Protein AF-0000000087553210 (afdb_homodimer)

Structure (mmCIF, N/CA/C/O backbone):
data_AF-0000000087553210-model_v1
#
loop_
_entity.id
_entity.type
_entity.pdbx_description
1 polymer 'Nuclear transport factor 2 family protein'
#
loop_
_atom_site.group_PDB
_atom_site.id
_atom_site.type_symbol
_atom_site.label_atom_id
_atom_site.label_alt_id
_atom_site.label_comp_id
_atom_site.label_asym_id
_atom_site.label_entity_id
_atom_site.label_seq_id
_atom_site.pdbx_PDB_ins_code
_atom_site.Cartn_x
_atom_site.Cartn_y
_atom_site.Cartn_z
_atom_site.occupancy
_atom_site.B_iso_or_equiv
_atom_site.auth_seq_id
_atom_site.auth_comp_id
_atom_site.auth_asym_id
_atom_site.auth_atom_id
_atom_site.pdbx_PDB_model_num
ATOM 1 N N . MET A 1 1 ? 17.438 -6.301 -6.531 1 91.5 1 MET A N 1
ATOM 2 C CA . MET A 1 1 ? 16.203 -6.754 -5.898 1 91.5 1 MET A CA 1
ATOM 3 C C . MET A 1 1 ? 14.977 -6.289 -6.688 1 91.5 1 MET A C 1
ATOM 5 O O . MET A 1 1 ? 14.047 -7.066 -6.918 1 91.5 1 MET A O 1
ATOM 9 N N . GLU A 1 2 ? 15.102 -5.125 -7.344 1 94.69 2 GLU A N 1
ATOM 10 C CA . GLU A 1 2 ? 13.992 -4.617 -8.148 1 94.69 2 GLU A CA 1
ATOM 11 C C . GLU A 1 2 ? 13.742 -5.496 -9.367 1 94.69 2 GLU A C 1
ATOM 13 O O . GLU A 1 2 ? 12.594 -5.711 -9.758 1 94.69 2 GLU A O 1
ATOM 18 N N . LYS A 1 3 ? 14.773 -6.012 -9.953 1 95.12 3 LYS A N 1
ATOM 19 C CA . LYS A 1 3 ? 14.68 -6.836 -11.156 1 95.12 3 LYS A CA 1
ATOM 20 C C . LYS A 1 3 ? 13.852 -8.094 -10.891 1 95.12 3 LYS A C 1
ATOM 22 O O . LYS A 1 3 ? 13.109 -8.547 -11.766 1 95.12 3 LYS A O 1
ATOM 27 N N . ILE A 1 4 ? 13.984 -8.648 -9.711 1 96.12 4 ILE A N 1
ATOM 28 C CA . ILE A 1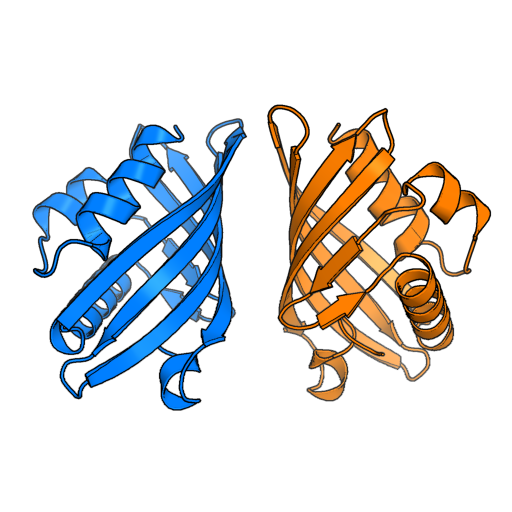 4 ? 13.234 -9.852 -9.352 1 96.12 4 ILE A CA 1
ATOM 29 C C . ILE A 1 4 ? 11.742 -9.539 -9.336 1 96.12 4 ILE A C 1
ATOM 31 O O . ILE A 1 4 ? 10.945 -10.266 -9.93 1 96.12 4 ILE A O 1
ATOM 35 N N . VAL A 1 5 ? 11.367 -8.445 -8.727 1 97.75 5 VAL A N 1
ATOM 36 C CA . VAL A 1 5 ? 9.969 -8.078 -8.57 1 97.75 5 VAL A CA 1
ATOM 37 C C . VAL A 1 5 ? 9.383 -7.684 -9.922 1 97.75 5 VAL A C 1
ATOM 39 O O . VAL A 1 5 ? 8.281 -8.117 -10.281 1 97.75 5 VAL A O 1
ATOM 42 N N . ILE A 1 6 ? 10.141 -6.891 -10.648 1 97.56 6 ILE A N 1
ATOM 43 C CA . ILE A 1 6 ? 9.68 -6.445 -11.961 1 97.56 6 ILE A CA 1
ATOM 44 C C . ILE A 1 6 ? 9.539 -7.645 -12.898 1 97.56 6 ILE A C 1
ATOM 46 O O . ILE A 1 6 ? 8.539 -7.77 -13.617 1 97.56 6 ILE A O 1
ATOM 50 N N . GLY A 1 7 ? 10.531 -8.492 -12.906 1 97.19 7 GLY A N 1
ATOM 51 C CA . GLY A 1 7 ? 10.453 -9.719 -13.688 1 97.19 7 GLY A CA 1
ATOM 52 C C . GLY A 1 7 ? 9.273 -10.594 -13.312 1 97.19 7 GLY A C 1
ATOM 53 O O . GLY A 1 7 ? 8.578 -11.109 -14.188 1 97.19 7 GLY A O 1
ATOM 54 N N . MET A 1 8 ? 9.055 -10.758 -12.023 1 97.56 8 MET A N 1
ATOM 55 C CA . MET A 1 8 ? 7.934 -11.547 -11.523 1 97.56 8 MET A CA 1
ATOM 56 C C . MET A 1 8 ? 6.609 -10.984 -12.023 1 97.56 8 MET A C 1
ATOM 58 O O . MET A 1 8 ? 5.777 -11.727 -12.555 1 97.56 8 MET A O 1
ATOM 62 N N . LEU A 1 9 ? 6.395 -9.703 -11.914 1 96.88 9 LEU A N 1
ATOM 63 C CA . LEU A 1 9 ? 5.152 -9.07 -12.336 1 96.88 9 LEU A CA 1
ATOM 64 C C . LEU A 1 9 ? 4.918 -9.266 -13.828 1 96.88 9 LEU A C 1
ATOM 66 O O . LEU A 1 9 ? 3.807 -9.602 -14.242 1 96.88 9 LEU A O 1
ATOM 70 N N . LYS A 1 10 ? 5.945 -9.102 -14.555 1 96.19 10 LYS A N 1
ATOM 71 C CA . LYS A 1 10 ? 5.816 -9.242 -16 1 96.19 10 LYS A CA 1
ATOM 72 C C . LYS A 1 10 ? 5.641 -10.703 -16.406 1 96.19 10 LYS A C 1
ATOM 74 O O . LYS A 1 10 ? 4.727 -11.039 -17.156 1 96.19 10 LYS A O 1
ATOM 79 N N . ASP A 1 11 ? 6.445 -11.57 -15.836 1 96.12 11 ASP A N 1
ATOM 80 C CA . ASP A 1 11 ? 6.457 -12.977 -16.234 1 96.12 11 ASP A CA 1
ATOM 81 C C . ASP A 1 11 ? 5.18 -13.688 -15.781 1 96.12 11 ASP A C 1
ATOM 83 O O . ASP A 1 11 ? 4.676 -14.57 -16.484 1 96.12 11 ASP A O 1
ATOM 87 N N . ILE A 1 12 ? 4.66 -13.32 -14.688 1 95.12 12 ILE A N 1
ATOM 88 C CA . ILE A 1 12 ? 3.535 -14.07 -14.133 1 95.12 12 ILE A CA 1
ATOM 89 C C . ILE A 1 12 ? 2.225 -13.391 -14.523 1 95.12 12 ILE A C 1
ATOM 91 O O . ILE A 1 12 ? 1.314 -14.031 -15.047 1 95.12 12 ILE A O 1
ATOM 95 N N . ILE A 1 13 ? 2.135 -12.07 -14.336 1 93.25 13 ILE A N 1
ATOM 96 C CA . ILE A 1 13 ? 0.854 -11.391 -14.508 1 93.25 13 ILE A CA 1
ATOM 97 C C . ILE A 1 13 ? 0.565 -11.195 -15.992 1 93.25 13 ILE A C 1
ATOM 99 O O . ILE A 1 13 ? -0.57 -11.375 -16.438 1 93.25 13 ILE A O 1
ATOM 103 N N . GLU A 1 14 ? 1.561 -10.875 -16.75 1 94.19 14 GLU A N 1
ATOM 104 C CA . GLU A 1 14 ? 1.323 -10.602 -18.156 1 94.19 14 GLU A CA 1
ATOM 105 C C . GLU A 1 14 ? 1.223 -11.898 -18.969 1 94.19 14 GLU A C 1
ATOM 107 O O . GLU A 1 14 ? 0.695 -11.898 -20.078 1 94.19 14 GLU A O 1
ATOM 112 N N . ASN A 1 15 ? 1.742 -12.93 -18.422 1 91.5 15 ASN A N 1
ATOM 113 C CA . ASN A 1 15 ? 1.6 -14.234 -19.047 1 91.5 15 ASN A CA 1
ATOM 114 C C . ASN A 1 15 ? 0.143 -14.688 -19.078 1 91.5 15 ASN A C 1
ATOM 116 O O . ASN A 1 15 ? -0.494 -14.82 -18.031 1 91.5 15 ASN A O 1
ATOM 120 N N . PRO A 1 16 ? -0.326 -15.016 -20.266 1 89.62 16 PRO A N 1
ATOM 121 C CA . PRO A 1 16 ? -1.732 -15.414 -20.344 1 89.62 16 PRO A CA 1
ATOM 122 C C . PRO A 1 16 ? -1.986 -16.812 -19.781 1 89.62 16 PRO A C 1
ATOM 124 O O . PRO A 1 16 ? -3.133 -17.156 -19.484 1 89.62 16 PRO A O 1
ATOM 127 N N . HIS A 1 17 ? -0.958 -17.547 -19.594 1 91.75 17 HIS A N 1
ATOM 128 C CA . HIS A 1 17 ? -1.109 -18.906 -19.109 1 91.75 17 HIS A CA 1
ATOM 129 C C . HIS A 1 17 ? -0.498 -19.062 -17.719 1 91.75 17 HIS A C 1
ATOM 131 O O . HIS A 1 17 ? 0.542 -18.469 -17.422 1 91.75 17 HIS A O 1
ATOM 137 N N . TYR A 1 18 ? -1.246 -19.891 -16.969 1 93.81 18 TYR A N 1
ATOM 138 C CA . TYR A 1 18 ? -0.688 -20.266 -15.68 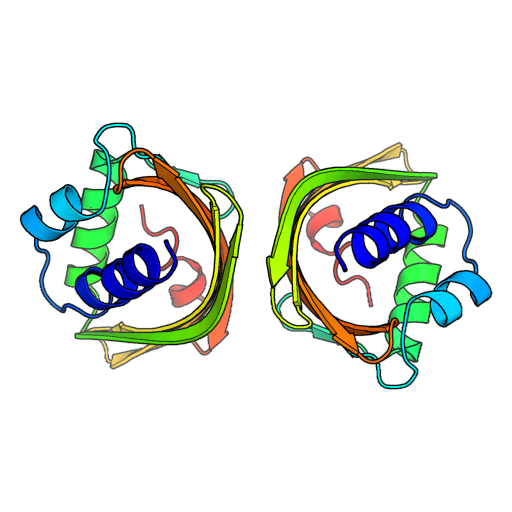1 93.81 18 TYR A CA 1
ATOM 139 C C . TYR A 1 18 ? 0.554 -21.125 -15.852 1 93.81 18 TYR A C 1
ATOM 141 O O . TYR A 1 18 ? 0.55 -22.094 -16.625 1 93.81 18 TYR A O 1
ATOM 149 N N . ASP A 1 19 ? 1.673 -20.719 -15.172 1 94.94 19 ASP A N 1
ATOM 150 C CA . ASP A 1 19 ? 2.928 -21.469 -15.172 1 94.94 19 ASP A CA 1
ATOM 151 C C . ASP A 1 19 ? 3.447 -21.672 -13.758 1 94.94 19 ASP A C 1
ATOM 153 O O . ASP A 1 19 ? 4.109 -20.797 -13.195 1 94.94 19 ASP A O 1
ATOM 157 N N . GLU A 1 20 ? 3.262 -22.812 -13.25 1 95 20 GLU A N 1
ATOM 158 C CA . GLU A 1 20 ? 3.621 -23.125 -11.867 1 95 20 GLU A CA 1
ATOM 159 C C . GLU A 1 20 ? 5.133 -23.062 -11.664 1 95 20 GLU A C 1
ATOM 161 O O . GLU A 1 20 ? 5.602 -22.688 -10.586 1 95 20 GLU A O 1
ATOM 166 N N . LYS A 1 21 ? 5.824 -23.422 -12.648 1 95.5 21 LYS A N 1
ATOM 167 C CA . LYS A 1 21 ? 7.281 -23.359 -12.562 1 95.5 21 LYS A CA 1
ATOM 168 C C . LYS A 1 21 ? 7.746 -21.922 -12.312 1 95.5 21 LYS A C 1
ATOM 170 O O . LYS A 1 21 ? 8.664 -21.688 -11.523 1 95.5 21 LYS A O 1
ATOM 175 N N . LEU A 1 22 ? 7.16 -20.984 -13.047 1 95.31 22 LEU A N 1
ATOM 176 C CA . LEU A 1 22 ? 7.496 -19.594 -12.844 1 95.31 22 LEU A CA 1
ATOM 177 C C . LEU A 1 22 ? 7.191 -19.156 -11.414 1 95.31 22 LEU A C 1
ATOM 179 O O . LEU A 1 22 ? 7.934 -18.375 -10.82 1 95.31 22 LEU A O 1
ATOM 183 N N . ILE A 1 23 ? 6.082 -19.672 -10.867 1 96.75 23 ILE A N 1
ATOM 184 C CA . ILE A 1 23 ? 5.711 -19.328 -9.5 1 96.75 23 ILE A CA 1
ATOM 185 C C . ILE A 1 23 ? 6.832 -19.75 -8.547 1 96.75 23 ILE A C 1
ATOM 187 O O . ILE A 1 23 ? 7.281 -18.969 -7.719 1 96.75 23 ILE A O 1
ATOM 191 N N . HIS A 1 24 ? 7.312 -20.938 -8.711 1 96.56 24 HIS A N 1
ATOM 192 C CA . HIS A 1 24 ? 8.312 -21.469 -7.789 1 96.56 24 HIS A CA 1
ATOM 193 C C . HIS A 1 24 ? 9.68 -20.844 -8.039 1 96.56 24 HIS A C 1
ATOM 195 O O . HIS A 1 24 ? 10.562 -20.891 -7.172 1 96.56 24 HIS A O 1
ATOM 201 N N . GLN A 1 25 ? 9.891 -20.297 -9.18 1 97.19 25 GLN A N 1
ATOM 202 C CA . GLN A 1 25 ? 11.125 -19.562 -9.469 1 97.19 25 GLN A CA 1
ATOM 203 C C . GLN A 1 25 ? 11.18 -18.25 -8.703 1 97.19 25 GLN A C 1
ATOM 205 O O . GLN A 1 25 ? 12.25 -17.828 -8.258 1 97.19 25 GLN A O 1
ATOM 210 N N . TYR A 1 26 ? 10 -17.609 -8.484 1 98.06 26 TYR A N 1
ATOM 211 C CA . TYR A 1 26 ? 9.984 -16.25 -7.934 1 98.06 26 TYR A CA 1
ATOM 212 C C . TYR A 1 26 ? 9.633 -16.266 -6.453 1 98.06 26 TYR A C 1
ATOM 214 O O . TYR A 1 26 ? 10.078 -15.414 -5.691 1 98.06 26 TYR A O 1
ATOM 222 N N . PHE A 1 27 ? 8.828 -17.281 -6.004 1 98.44 27 PHE A N 1
ATOM 223 C CA . PHE A 1 27 ? 8.25 -17.219 -4.664 1 98.44 27 PHE A CA 1
ATOM 224 C C . PHE A 1 27 ? 8.805 -18.328 -3.783 1 98.44 27 PHE A C 1
ATOM 226 O O . PHE A 1 27 ? 8.992 -19.453 -4.246 1 98.44 27 PHE A O 1
ATOM 233 N N . ALA A 1 28 ? 9.016 -18 -2.529 1 98.19 28 ALA A N 1
ATOM 234 C CA . ALA A 1 28 ? 9.383 -19 -1.531 1 98.19 28 ALA A CA 1
ATOM 235 C C . ALA A 1 28 ? 8.18 -19.859 -1.143 1 98.19 28 ALA A C 1
ATOM 237 O O . ALA A 1 28 ? 7.031 -19.438 -1.337 1 98.19 28 ALA A O 1
ATOM 238 N N . ASN A 1 29 ? 8.383 -20.953 -0.525 1 97.25 29 ASN A N 1
ATOM 239 C CA . ASN A 1 29 ? 7.309 -21.859 -0.122 1 97.25 29 ASN A CA 1
ATOM 240 C C . ASN A 1 29 ? 6.469 -21.266 1.006 1 97.25 29 ASN A C 1
ATOM 242 O O . ASN A 1 29 ? 5.277 -21.562 1.116 1 97.25 29 ASN A O 1
ATOM 246 N N . GLU A 1 30 ? 7.094 -20.453 1.788 1 97.38 30 GLU A N 1
ATOM 247 C CA . GLU A 1 30 ? 6.395 -19.859 2.926 1 97.38 30 GLU A CA 1
ATOM 248 C C . GLU A 1 30 ? 5.781 -18.516 2.559 1 97.38 30 GLU A C 1
ATOM 250 O O . GLU A 1 30 ? 5.383 -17.75 3.438 1 97.38 30 GLU A O 1
ATOM 255 N N . TYR A 1 31 ? 5.77 -18.25 1.312 1 98.12 31 TYR A N 1
ATOM 256 C CA . TYR A 1 31 ? 5.254 -16.984 0.798 1 98.12 31 TYR A CA 1
ATOM 257 C C . TYR A 1 31 ? 3.863 -16.703 1.351 1 98.12 31 TYR A C 1
ATOM 259 O O . TYR A 1 31 ? 3.031 -17.609 1.46 1 98.12 31 TYR A O 1
ATOM 267 N N . LYS A 1 32 ? 3.645 -15.453 1.667 1 98 32 LYS A N 1
ATOM 268 C CA . LYS A 1 32 ? 2.334 -14.922 2.033 1 98 32 LYS A CA 1
ATOM 269 C C . LYS A 1 32 ? 2.055 -13.602 1.315 1 98 32 LYS A C 1
ATOM 271 O O . LYS A 1 32 ? 2.963 -12.789 1.122 1 98 32 LYS A O 1
ATOM 276 N N . GLN A 1 33 ? 0.824 -13.43 0.946 1 97 33 GLN A N 1
ATOM 277 C CA . GLN A 1 33 ? 0.378 -12.18 0.333 1 97 33 GLN A CA 1
ATOM 278 C C . GLN A 1 33 ? -0.822 -11.602 1.075 1 97 33 GLN A C 1
ATOM 280 O O . GLN A 1 33 ? -1.777 -12.32 1.379 1 97 33 GLN A O 1
ATOM 285 N N . THR A 1 34 ? -0.682 -10.344 1.363 1 94.62 34 THR A N 1
ATOM 286 C CA . THR A 1 34 ? -1.825 -9.641 1.937 1 94.62 34 THR A CA 1
ATOM 287 C C . THR A 1 34 ? -2.297 -8.523 1.007 1 94.62 34 THR A C 1
ATOM 289 O O . THR A 1 34 ? -1.528 -7.621 0.673 1 94.62 34 THR A O 1
ATOM 292 N N . VAL A 1 35 ? -3.547 -8.625 0.534 1 89.88 35 VAL A N 1
ATOM 293 C CA . VAL A 1 35 ? -4.188 -7.594 -0.271 1 89.88 35 VAL A CA 1
ATOM 294 C C . VAL A 1 35 ? -5.363 -6.992 0.497 1 89.88 35 VAL A C 1
ATOM 296 O O . VAL A 1 35 ? -6.359 -7.676 0.755 1 89.88 35 VAL A O 1
ATOM 299 N N . ASP A 1 36 ? -5.23 -5.789 0.812 1 81.94 36 ASP A N 1
ATOM 300 C CA . ASP A 1 36 ? -6.207 -5.148 1.688 1 81.94 36 ASP A CA 1
ATOM 301 C C . ASP A 1 36 ? -6.383 -5.934 2.984 1 81.94 36 ASP A C 1
ATOM 303 O O . ASP A 1 36 ? -5.477 -5.98 3.816 1 81.94 36 ASP A O 1
ATOM 307 N N . HIS A 1 37 ? -7.5 -6.746 3.111 1 80.81 37 HIS A N 1
ATOM 308 C CA . HIS A 1 37 ? -7.797 -7.457 4.352 1 80.81 37 HIS A CA 1
ATOM 309 C C . HIS A 1 37 ? -7.633 -8.961 4.176 1 80.81 37 HIS A C 1
ATOM 311 O O . HIS A 1 37 ? -7.91 -9.734 5.098 1 80.81 37 HIS A O 1
ATOM 317 N N . ILE A 1 38 ? -7.195 -9.344 3.074 1 87.88 38 ILE A N 1
ATOM 318 C CA . ILE A 1 38 ? -7.188 -10.773 2.777 1 87.88 38 ILE A CA 1
ATOM 319 C C . ILE A 1 38 ? -5.746 -11.273 2.693 1 87.88 38 ILE A C 1
ATOM 321 O O . ILE A 1 38 ? -4.914 -10.672 2.012 1 87.88 38 ILE A O 1
ATOM 325 N N . THR A 1 39 ? -5.516 -12.312 3.402 1 94.12 39 THR A N 1
ATOM 326 C CA . THR A 1 39 ? -4.195 -12.938 3.354 1 94.12 39 THR A CA 1
ATOM 327 C C . THR A 1 39 ? -4.27 -14.305 2.678 1 94.12 39 THR A C 1
ATOM 329 O O . THR A 1 39 ? -5.137 -15.117 3.004 1 94.12 39 THR A O 1
ATOM 332 N N . LEU A 1 40 ? -3.373 -14.523 1.707 1 96.12 40 LEU A N 1
ATOM 333 C CA . LEU A 1 40 ? -3.266 -15.781 0.971 1 96.12 40 LEU A CA 1
ATOM 334 C C . LEU A 1 40 ? -1.909 -16.438 1.207 1 96.12 40 LEU A C 1
ATOM 336 O O . LEU A 1 40 ? -0.877 -15.758 1.177 1 96.12 40 LEU A O 1
ATOM 340 N N . ASP A 1 41 ? -1.899 -17.703 1.461 1 97.12 41 ASP A N 1
ATOM 341 C CA . ASP A 1 41 ? -0.637 -18.438 1.391 1 97.12 41 ASP A CA 1
ATOM 342 C C . ASP A 1 41 ? -0.298 -18.812 -0.051 1 97.12 41 ASP A C 1
ATOM 344 O O . ASP A 1 41 ? -0.99 -18.391 -0.984 1 97.12 41 ASP A O 1
ATOM 348 N N . LEU A 1 42 ? 0.755 -19.531 -0.186 1 97.75 42 LEU A N 1
ATOM 349 C CA . LEU A 1 42 ? 1.237 -19.797 -1.534 1 97.75 42 LEU A CA 1
ATOM 350 C C . LEU A 1 42 ? 0.206 -20.609 -2.326 1 97.75 42 LEU A C 1
ATOM 352 O O . LEU A 1 42 ? -0.013 -20.344 -3.51 1 97.75 42 LEU A O 1
ATOM 356 N N . ASP A 1 43 ? -0.4 -21.562 -1.782 1 97.06 43 ASP A N 1
ATOM 357 C CA . ASP A 1 43 ? -1.388 -22.391 -2.469 1 97.06 43 ASP A CA 1
ATOM 358 C C . ASP A 1 43 ? -2.617 -21.562 -2.854 1 97.06 43 ASP A C 1
ATOM 360 O O . ASP A 1 43 ? -3.141 -21.703 -3.961 1 97.06 43 ASP A O 1
ATOM 364 N N . GLN A 1 44 ? -3.018 -20.828 -1.952 1 96.19 44 GLN A N 1
ATOM 365 C CA . GLN A 1 44 ? -4.16 -19.953 -2.223 1 96.19 44 GLN A CA 1
ATOM 366 C C . GLN A 1 44 ? -3.826 -18.938 -3.301 1 96.19 44 GLN A C 1
ATOM 368 O O . GLN A 1 44 ? -4.676 -18.594 -4.129 1 96.19 44 GLN A O 1
ATOM 373 N N . PHE A 1 45 ? -2.686 -18.422 -3.225 1 96.19 45 PHE A N 1
ATOM 374 C CA . PHE A 1 45 ? -2.205 -17.5 -4.246 1 96.19 45 PHE A CA 1
ATOM 375 C C . PHE A 1 45 ? -2.217 -18.156 -5.621 1 96.19 45 PHE A C 1
ATOM 377 O O . PHE A 1 45 ? -2.67 -17.562 -6.598 1 96.19 45 PHE A O 1
ATOM 384 N N . LYS A 1 46 ? -1.701 -19.375 -5.68 1 96.62 46 LYS A N 1
ATOM 385 C CA . LYS A 1 46 ? -1.694 -20.109 -6.938 1 96.62 46 LYS A CA 1
ATOM 386 C C . LYS A 1 46 ? -3.107 -20.25 -7.5 1 96.62 46 LYS A C 1
ATOM 388 O O . LYS A 1 46 ? -3.332 -20.031 -8.695 1 96.62 46 LYS A O 1
ATOM 393 N N . LYS A 1 47 ? -4 -20.609 -6.676 1 95.19 47 LYS A N 1
ATOM 394 C CA . LYS A 1 47 ? -5.395 -20.75 -7.09 1 95.19 47 LYS A CA 1
ATOM 395 C C . LYS A 1 47 ? -5.953 -19.422 -7.602 1 95.19 47 LYS A C 1
ATOM 397 O O . LYS A 1 47 ? -6.719 -19.406 -8.57 1 95.19 47 LYS A O 1
ATOM 402 N N . HIS A 1 48 ? -5.598 -18.406 -6.902 1 92.94 48 HIS A N 1
ATOM 403 C CA . HIS A 1 48 ? -6.039 -17.078 -7.305 1 92.94 48 HIS A CA 1
ATOM 404 C C . HIS A 1 48 ? -5.523 -16.719 -8.695 1 92.94 48 HIS A C 1
ATOM 406 O O . HIS A 1 48 ? -6.281 -16.234 -9.539 1 92.94 48 HIS A O 1
ATOM 412 N N . ILE A 1 49 ? -4.277 -16.969 -8.914 1 93.81 49 ILE A N 1
ATOM 413 C CA . ILE A 1 49 ? -3.682 -16.672 -10.211 1 93.81 49 ILE A CA 1
ATOM 414 C C . ILE A 1 49 ? -4.355 -17.516 -11.289 1 93.81 49 ILE A C 1
ATOM 416 O O . ILE A 1 49 ? -4.637 -17.031 -12.383 1 93.81 49 ILE A O 1
ATOM 420 N N . GLN A 1 50 ? -4.594 -18.766 -11 1 93.69 50 GLN A N 1
ATOM 421 C CA . GLN A 1 50 ? -5.266 -19.641 -11.945 1 93.69 50 GLN A CA 1
ATOM 422 C C . GLN A 1 50 ? -6.645 -19.109 -12.32 1 93.69 50 GLN A C 1
ATOM 424 O O . GLN A 1 50 ? -7.02 -19.094 -13.492 1 93.69 50 GLN A O 1
ATOM 429 N N . LYS A 1 51 ? -7.312 -18.75 -11.367 1 91.56 51 LYS A N 1
ATOM 430 C CA . LYS A 1 51 ? -8.648 -18.203 -11.594 1 91.56 51 LYS A CA 1
ATOM 431 C C . LYS A 1 51 ? -8.586 -16.938 -12.453 1 91.56 51 LYS A C 1
ATOM 433 O O . LYS A 1 51 ? -9.398 -16.766 -13.367 1 91.56 51 LYS A O 1
ATOM 438 N N . LEU A 1 52 ? -7.711 -16.109 -12.125 1 88.94 52 LEU A N 1
ATOM 439 C CA . LEU A 1 52 ? -7.555 -14.859 -12.875 1 88.94 52 LEU A CA 1
ATOM 440 C C . LEU A 1 52 ? -7.23 -15.148 -14.336 1 88.94 52 LEU A C 1
ATOM 442 O O . LEU A 1 52 ? -7.746 -14.469 -15.234 1 88.94 52 LEU A O 1
ATOM 446 N N . LYS A 1 53 ? -6.371 -16.078 -14.555 1 91.31 53 LYS A N 1
ATOM 447 C CA . LYS A 1 53 ? -6.016 -16.453 -15.922 1 91.31 53 LYS A CA 1
ATOM 448 C C . LYS A 1 53 ? -7.219 -17.031 -16.672 1 91.31 53 LYS A C 1
ATOM 450 O O . LYS A 1 53 ? -7.328 -16.875 -17.891 1 91.31 53 LYS A O 1
ATOM 455 N N . GLY A 1 54 ? -8 -17.641 -15.977 1 90.94 54 GLY A N 1
ATOM 456 C CA . GLY A 1 54 ? -9.211 -18.203 -16.578 1 90.94 54 GLY A CA 1
ATOM 457 C C . GLY A 1 54 ? -10.211 -17.141 -16.984 1 90.94 54 GLY A C 1
ATOM 458 O O . GLY A 1 54 ? -10.969 -17.328 -17.938 1 90.94 54 GLY A O 1
ATOM 459 N N . LEU A 1 55 ? -10.203 -16.062 -16.359 1 89.31 55 LEU A N 1
ATOM 460 C CA . LEU A 1 55 ? -11.18 -15 -16.578 1 89.31 55 LEU A CA 1
ATOM 461 C C . LEU A 1 55 ? -10.648 -13.945 -17.531 1 89.31 55 LEU A C 1
ATOM 463 O O . LEU A 1 55 ? -11.422 -13.227 -18.156 1 89.31 55 LEU A O 1
ATOM 467 N N . SER A 1 56 ? -9.391 -13.867 -17.656 1 91.69 56 SER A N 1
ATOM 468 C CA . SER A 1 56 ? -8.758 -12.742 -18.328 1 91.69 56 SER A CA 1
ATOM 469 C C . SER A 1 56 ? -8.297 -13.117 -19.734 1 91.69 56 SER A C 1
ATOM 471 O O . SER A 1 56 ? -7.816 -14.234 -19.953 1 91.69 56 SER A O 1
ATOM 473 N N . GLN A 1 57 ? -8.508 -12.211 -20.672 1 93.94 57 GLN A N 1
ATOM 474 C CA . GLN A 1 57 ? -7.922 -12.32 -22 1 93.94 57 GLN A CA 1
ATOM 475 C C . GLN A 1 57 ? -6.473 -11.844 -22 1 93.94 57 GLN A C 1
ATOM 477 O O . GLN A 1 57 ? -5.609 -12.461 -22.625 1 93.94 57 GLN A O 1
ATOM 482 N N . SER A 1 58 ? -6.258 -10.758 -21.281 1 95.31 58 SER A N 1
ATOM 483 C CA . SER A 1 58 ? -4.902 -10.219 -21.203 1 95.31 58 SER A CA 1
ATOM 484 C C . SER A 1 58 ? -4.742 -9.305 -19.984 1 95.31 58 SER A C 1
ATOM 486 O O . SER A 1 58 ? -5.734 -8.836 -19.422 1 95.31 58 SER A O 1
ATOM 488 N N . ALA A 1 59 ? -3.525 -9.188 -19.578 1 95.12 59 ALA A N 1
ATOM 489 C CA . ALA A 1 59 ? -3.156 -8.234 -18.531 1 95.12 59 ALA A CA 1
ATOM 490 C C . ALA A 1 59 ? -1.828 -7.559 -18.844 1 95.12 59 ALA A C 1
ATOM 492 O O . ALA A 1 59 ? -0.909 -8.195 -19.375 1 95.12 59 ALA A O 1
ATOM 493 N N . GLN A 1 60 ? -1.795 -6.293 -18.609 1 96.38 60 GLN A N 1
ATOM 494 C CA . GLN A 1 60 ? -0.585 -5.508 -18.812 1 96.38 60 GLN A CA 1
ATOM 495 C C . GLN A 1 60 ? -0.173 -4.77 -17.547 1 96.38 60 GLN A C 1
ATOM 497 O O . GLN A 1 60 ? -1.021 -4.227 -16.844 1 96.38 60 GLN A O 1
ATOM 502 N N . ILE A 1 61 ? 1.144 -4.855 -17.266 1 97.31 61 ILE A N 1
ATOM 503 C CA . ILE A 1 61 ? 1.7 -4.191 -16.094 1 97.31 61 ILE A CA 1
ATOM 504 C C . ILE A 1 61 ? 2.459 -2.938 -16.531 1 97.31 61 ILE A C 1
ATOM 506 O O . ILE A 1 61 ? 3.311 -2.994 -17.422 1 97.31 61 ILE A O 1
ATOM 510 N N . ASP A 1 62 ? 2.182 -1.822 -16.016 1 97.62 62 ASP A N 1
ATOM 511 C CA . ASP A 1 62 ? 2.957 -0.59 -16.141 1 97.62 62 ASP A CA 1
ATOM 512 C C . ASP A 1 62 ? 3.584 -0.201 -14.805 1 97.62 62 ASP A C 1
ATOM 514 O O . ASP A 1 62 ? 2.885 0.228 -13.883 1 97.62 62 ASP A O 1
ATOM 518 N N . ILE A 1 63 ? 4.918 -0.381 -14.672 1 97.88 63 ILE A N 1
ATOM 519 C CA . ILE A 1 63 ? 5.633 0.011 -13.461 1 97.88 63 ILE A CA 1
ATOM 520 C C . ILE A 1 63 ? 5.844 1.522 -13.453 1 97.88 63 ILE A C 1
ATOM 522 O O . ILE A 1 63 ? 6.613 2.051 -14.266 1 97.88 63 ILE A O 1
ATOM 526 N N . LEU A 1 64 ? 5.219 2.207 -12.609 1 97.06 64 LEU A N 1
ATOM 527 C CA . LEU A 1 64 ? 5.309 3.66 -12.547 1 97.06 64 LEU A CA 1
ATOM 528 C C . LEU A 1 64 ? 6.504 4.098 -11.703 1 97.06 64 LEU A C 1
ATOM 530 O O . LEU A 1 64 ? 7.102 5.145 -11.961 1 97.06 64 LEU A O 1
ATOM 534 N N . ASN A 1 65 ? 6.816 3.379 -10.641 1 97.38 65 ASN A N 1
ATOM 535 C CA . ASN A 1 65 ? 7.98 3.596 -9.789 1 97.38 65 ASN A CA 1
ATOM 536 C C . ASN A 1 65 ? 8.352 2.332 -9.016 1 97.38 65 ASN A C 1
ATOM 538 O O . ASN A 1 65 ? 7.496 1.484 -8.758 1 97.38 65 ASN A O 1
ATOM 542 N N . CYS A 1 66 ? 9.586 2.189 -8.68 1 97.81 66 CYS A N 1
ATOM 543 C CA . CYS A 1 66 ? 10.109 1.04 -7.953 1 97.81 66 CYS A CA 1
ATOM 544 C C . CYS A 1 66 ? 11.375 1.411 -7.188 1 97.81 66 CYS A C 1
ATOM 546 O O . CYS A 1 66 ? 12.336 1.919 -7.773 1 97.81 66 CYS A O 1
ATOM 548 N N . VAL A 1 67 ? 11.336 1.153 -5.867 1 97 67 VAL A N 1
ATOM 549 C CA . VAL A 1 67 ? 12.484 1.477 -5.02 1 97 67 VAL A CA 1
ATOM 550 C C . VAL A 1 67 ? 12.805 0.289 -4.117 1 97 67 VAL A C 1
ATOM 552 O O . VAL A 1 67 ? 11.906 -0.364 -3.59 1 97 67 VAL A O 1
ATOM 555 N N . SER A 1 68 ? 14.117 0.072 -4.039 1 95.75 68 SER A N 1
ATOM 556 C CA . SER A 1 68 ? 14.531 -1.047 -3.195 1 95.75 68 SER A CA 1
ATOM 557 C C . SER A 1 68 ? 15.344 -0.568 -1.998 1 95.75 68 SER A C 1
ATOM 559 O O . SER A 1 68 ? 16.031 0.449 -2.08 1 95.75 68 SER A O 1
ATOM 561 N N . GLY A 1 69 ? 15.062 -1.201 -0.867 1 90.81 69 GLY A N 1
ATOM 562 C CA . GLY A 1 69 ? 15.891 -1.143 0.328 1 90.81 69 GLY A CA 1
ATOM 563 C C . GLY A 1 69 ? 16.344 -2.508 0.805 1 90.81 69 GLY A C 1
ATOM 564 O O . GLY A 1 69 ? 16.281 -3.486 0.056 1 90.81 69 GLY A O 1
ATOM 565 N N . ASN A 1 70 ? 16.844 -2.533 2.039 1 87.62 70 ASN A N 1
ATOM 566 C CA . ASN A 1 70 ? 17.328 -3.801 2.568 1 87.62 70 ASN A CA 1
ATOM 567 C C . ASN A 1 70 ? 16.266 -4.883 2.531 1 87.62 70 ASN A C 1
ATOM 569 O O . ASN A 1 70 ? 15.344 -4.883 3.357 1 87.62 70 ASN A O 1
ATOM 573 N N . GLU A 1 71 ? 16.25 -5.793 1.624 1 93.44 71 GLU A N 1
ATOM 574 C CA . GLU A 1 71 ? 15.445 -6.992 1.419 1 93.44 71 GLU A CA 1
ATOM 575 C C . GLU A 1 71 ? 13.992 -6.629 1.123 1 93.44 71 GLU A C 1
ATOM 577 O O . GLU A 1 71 ? 13.086 -7.422 1.378 1 93.44 71 GLU A O 1
ATOM 582 N N . THR A 1 72 ? 13.789 -5.43 0.84 1 97.12 72 THR A N 1
ATOM 583 C CA . THR A 1 72 ? 12.438 -4.977 0.54 1 97.12 72 THR A CA 1
ATOM 584 C C . THR A 1 72 ? 12.398 -4.223 -0.786 1 97.12 72 THR A C 1
ATOM 586 O O . THR A 1 72 ? 13.352 -3.521 -1.133 1 97.12 72 THR A O 1
ATOM 589 N N . VAL A 1 73 ? 11.32 -4.34 -1.521 1 98 73 VAL A N 1
ATOM 590 C CA . VAL A 1 73 ? 11.055 -3.578 -2.738 1 98 73 VAL A CA 1
ATOM 591 C C . VAL A 1 73 ? 9.648 -2.992 -2.684 1 98 73 VAL A C 1
ATOM 593 O O . VAL A 1 73 ? 8.672 -3.719 -2.463 1 98 73 VAL A O 1
ATOM 596 N N . PHE A 1 74 ? 9.562 -1.72 -2.865 1 98.38 74 PHE A N 1
ATOM 597 C CA . PHE A 1 74 ? 8.273 -1.066 -3.037 1 98.38 74 PHE A CA 1
ATOM 598 C C . PHE A 1 74 ? 8.008 -0.774 -4.508 1 98.38 74 PHE A C 1
ATOM 600 O O . PHE A 1 74 ? 8.914 -0.365 -5.242 1 98.38 74 PHE A O 1
ATOM 607 N N . THR A 1 75 ? 6.758 -0.964 -4.898 1 98.12 75 THR A N 1
ATOM 608 C CA . THR A 1 75 ? 6.375 -0.623 -6.262 1 98.12 75 THR A CA 1
ATOM 609 C C . THR A 1 75 ? 5.078 0.184 -6.277 1 98.12 75 THR A C 1
ATOM 611 O O . THR A 1 75 ? 4.215 -0.005 -5.418 1 98.12 75 THR A O 1
ATOM 614 N N . LYS A 1 76 ? 5.016 1.057 -7.129 1 97.62 76 LYS A N 1
ATOM 615 C CA . LYS A 1 76 ? 3.791 1.632 -7.676 1 97.62 76 LYS A CA 1
ATOM 616 C C . LYS A 1 76 ? 3.58 1.202 -9.125 1 97.62 76 LYS A C 1
ATOM 618 O O . LYS A 1 76 ? 4.434 1.45 -9.984 1 97.62 76 LYS A O 1
ATOM 623 N N . HIS A 1 77 ? 2.525 0.501 -9.367 1 97.56 77 HIS A N 1
ATOM 624 C CA . HIS A 1 77 ? 2.301 0.016 -10.727 1 97.56 77 HIS A CA 1
ATOM 625 C C . HIS A 1 77 ? 0.812 -0.038 -11.047 1 97.56 77 HIS A C 1
ATOM 627 O O . HIS A 1 77 ? -0.028 0.054 -10.148 1 97.56 77 HIS A O 1
ATOM 633 N N . LYS A 1 78 ? 0.541 -0.114 -12.344 1 96.25 78 LYS A N 1
ATOM 634 C CA . LYS A 1 78 ? -0.818 -0.306 -12.844 1 96.25 78 LYS A CA 1
ATOM 635 C C . LYS A 1 78 ? -0.969 -1.666 -13.516 1 96.25 78 LYS A C 1
ATOM 637 O O . LYS A 1 78 ? -0.046 -2.139 -14.188 1 96.25 78 LYS A O 1
ATOM 642 N N . VAL A 1 79 ? -2.111 -2.232 -13.273 1 95.12 79 VAL A N 1
ATOM 643 C CA . VAL A 1 79 ? -2.48 -3.467 -13.961 1 95.12 79 VAL A CA 1
ATOM 644 C C . VAL A 1 79 ? -3.729 -3.234 -14.805 1 95.12 79 VAL A C 1
ATOM 646 O O . VAL A 1 79 ? -4.785 -2.873 -14.281 1 95.12 79 VAL A O 1
ATOM 649 N N . CYS A 1 80 ? -3.578 -3.34 -16.094 1 95.19 80 CYS A N 1
ATOM 650 C CA . CYS A 1 80 ? -4.715 -3.293 -17.016 1 95.19 80 CYS A CA 1
ATOM 651 C C . CYS A 1 80 ? -5.109 -4.695 -17.469 1 95.19 80 CYS A C 1
ATOM 653 O O . CYS A 1 80 ? -4.316 -5.391 -18.094 1 95.19 80 CYS A O 1
ATOM 655 N N . SER A 1 81 ? -6.344 -5.051 -17.109 1 93.44 81 SER A N 1
ATOM 656 C CA . SER A 1 81 ? -6.844 -6.379 -17.453 1 93.44 81 SER A CA 1
ATOM 657 C C . SER A 1 81 ? -8.016 -6.297 -18.422 1 93.44 81 SER A C 1
ATOM 659 O O . SER A 1 81 ? -8.914 -5.473 -18.25 1 93.44 81 SER A O 1
ATOM 661 N N . ILE A 1 82 ? -7.922 -7.086 -19.438 1 93.56 82 ILE A N 1
ATOM 662 C CA . ILE A 1 82 ? -9.047 -7.312 -20.344 1 93.56 82 ILE A CA 1
ATOM 663 C C . ILE A 1 82 ? -9.641 -8.695 -20.078 1 93.56 82 ILE A C 1
ATOM 665 O O . ILE A 1 82 ? -8.945 -9.711 -20.188 1 93.56 82 ILE A O 1
ATOM 669 N N . LEU A 1 83 ? -10.938 -8.703 -19.719 1 91.62 83 LEU A N 1
ATOM 670 C CA . LEU A 1 83 ? -11.594 -9.977 -19.469 1 91.62 83 LEU A CA 1
ATOM 671 C C . LEU A 1 83 ? -12.094 -10.602 -20.766 1 91.62 83 LEU A C 1
ATOM 673 O O . LEU A 1 83 ? -12.156 -9.938 -21.797 1 91.62 83 LEU A O 1
ATOM 677 N N . LYS A 1 84 ? -12.43 -11.836 -20.609 1 92.31 84 LYS A N 1
ATOM 678 C CA . LYS A 1 84 ? -12.891 -12.578 -21.781 1 92.31 84 LYS A CA 1
ATOM 679 C C . LYS A 1 84 ? -14.234 -12.047 -22.266 1 92.31 84 LYS A C 1
ATOM 681 O O . LYS A 1 84 ? -14.562 -12.164 -23.453 1 92.31 84 LYS A O 1
ATOM 686 N N . ASP A 1 85 ? -14.992 -11.391 -21.438 1 90.5 85 ASP A N 1
ATOM 687 C CA . ASP A 1 85 ? -16.266 -10.812 -21.844 1 90.5 85 ASP A CA 1
ATOM 688 C C . ASP A 1 85 ? -16.078 -9.438 -22.469 1 90.5 85 ASP A C 1
ATOM 690 O O . ASP A 1 85 ? -17.047 -8.773 -22.828 1 90.5 85 ASP A O 1
ATOM 694 N N . GLY A 1 86 ? -14.859 -9.016 -22.531 1 91.38 86 GLY A N 1
ATOM 695 C CA . GLY A 1 86 ? -14.539 -7.773 -23.219 1 91.38 86 GLY A CA 1
ATOM 696 C C . GLY A 1 86 ? -14.414 -6.586 -22.281 1 91.38 86 GLY A C 1
ATOM 697 O O . GLY A 1 86 ? -13.93 -5.523 -22.672 1 91.38 86 GLY A O 1
ATOM 698 N N . SER A 1 87 ? -14.75 -6.758 -21.062 1 91.44 87 SER A N 1
ATOM 699 C CA . SER A 1 87 ? -14.641 -5.652 -20.125 1 91.44 87 SER A CA 1
ATOM 700 C C . SER A 1 87 ? -13.188 -5.355 -19.781 1 91.44 87 SER A C 1
ATOM 702 O O . SER A 1 87 ? -12.352 -6.266 -19.75 1 91.44 87 SER A O 1
ATOM 704 N N . ILE A 1 88 ? -12.922 -4.078 -19.562 1 92.88 88 ILE A N 1
ATOM 705 C CA . ILE A 1 88 ? -11.57 -3.615 -19.266 1 92.88 88 ILE A CA 1
ATOM 706 C C . ILE A 1 88 ? -11.523 -3.039 -17.844 1 92.88 88 ILE A C 1
ATOM 708 O O . ILE A 1 88 ? -12.391 -2.254 -17.453 1 92.88 88 ILE A O 1
ATOM 712 N N . HIS A 1 89 ? -10.508 -3.502 -17.094 1 92.5 89 HIS A N 1
ATOM 713 C CA . HIS A 1 89 ? -10.312 -3.031 -15.719 1 92.5 89 HIS A CA 1
ATOM 714 C C . HIS A 1 89 ? -8.867 -2.596 -15.492 1 92.5 89 HIS A C 1
ATOM 716 O O . HIS A 1 89 ? -7.934 -3.301 -15.883 1 92.5 89 HIS A O 1
ATOM 722 N N . THR A 1 90 ? -8.742 -1.387 -14.961 1 93.56 90 THR A N 1
ATOM 723 C CA . THR A 1 90 ? -7.418 -0.902 -14.594 1 93.56 90 THR A CA 1
ATOM 724 C C . THR A 1 90 ? -7.336 -0.65 -13.086 1 93.56 90 THR A C 1
ATOM 726 O O . THR A 1 90 ? -8.18 0.055 -12.523 1 93.56 90 THR A O 1
ATOM 729 N N . HIS A 1 91 ? -6.297 -1.222 -12.492 1 93.44 91 HIS A N 1
ATOM 730 C CA . HIS A 1 91 ? -6.059 -1.054 -11.062 1 93.44 91 HIS A CA 1
ATOM 731 C C . HIS A 1 91 ? -4.711 -0.388 -10.805 1 93.44 91 HIS A C 1
ATOM 733 O O . HIS A 1 91 ? -3.729 -0.677 -11.5 1 93.44 91 HIS A O 1
ATOM 739 N N . LYS A 1 92 ? -4.723 0.544 -9.93 1 93.94 92 LYS A N 1
ATOM 740 C CA . LYS A 1 92 ? -3.469 1.031 -9.359 1 93.94 92 LYS A CA 1
ATOM 741 C C . LYS A 1 92 ? -3.104 0.259 -8.102 1 93.94 92 LYS A C 1
ATOM 743 O O . LYS A 1 92 ? -3.967 -0.019 -7.262 1 93.94 92 LYS A O 1
ATOM 748 N N . VAL A 1 93 ? -1.832 -0.082 -7.973 1 95.88 93 VAL A N 1
ATOM 749 C CA . VAL A 1 93 ? -1.381 -0.917 -6.863 1 95.88 93 VAL A CA 1
ATOM 750 C C . VAL A 1 93 ? -0.141 -0.3 -6.223 1 95.88 93 VAL A C 1
ATOM 752 O O . VAL A 1 93 ? 0.8 0.086 -6.922 1 95.88 93 VAL A O 1
ATOM 755 N N . LEU A 1 94 ? -0.127 -0.071 -4.973 1 97.44 94 LEU A N 1
ATOM 756 C CA . LEU A 1 94 ? 1.074 0.105 -4.164 1 97.44 94 LEU A CA 1
ATOM 757 C C . LEU A 1 94 ? 1.397 -1.166 -3.385 1 97.44 94 LEU A C 1
ATOM 759 O O . LEU A 1 94 ? 0.548 -1.687 -2.658 1 97.44 94 LEU A O 1
ATOM 763 N N . ALA A 1 95 ? 2.65 -1.626 -3.51 1 98 95 ALA A N 1
ATOM 764 C CA . ALA A 1 95 ? 2.979 -2.924 -2.928 1 98 95 ALA A CA 1
ATOM 765 C C . ALA A 1 95 ? 4.371 -2.908 -2.299 1 98 95 ALA A C 1
ATOM 767 O O . ALA A 1 95 ? 5.262 -2.197 -2.77 1 98 95 ALA A O 1
ATOM 768 N N . GLU A 1 96 ? 4.477 -3.645 -1.229 1 98.44 96 GLU A N 1
ATOM 769 C CA . GLU A 1 96 ? 5.754 -3.984 -0.608 1 98.44 96 GLU A CA 1
ATOM 770 C C . GLU A 1 96 ? 6.07 -5.469 -0.771 1 98.44 96 GLU A C 1
ATOM 772 O O . GLU A 1 96 ? 5.277 -6.324 -0.369 1 98.44 96 GLU A O 1
ATOM 777 N N . PHE A 1 97 ? 7.23 -5.734 -1.286 1 98.5 97 PHE A N 1
ATOM 778 C CA . PHE A 1 97 ? 7.719 -7.105 -1.405 1 98.5 97 PHE A CA 1
ATOM 779 C C . PHE A 1 97 ? 8.93 -7.328 -0.507 1 98.5 97 PHE A C 1
ATOM 781 O O . PHE A 1 97 ? 9.844 -6.504 -0.47 1 98.5 97 PHE A O 1
ATOM 788 N N . LYS A 1 98 ? 8.93 -8.383 0.205 1 98.31 98 LYS A N 1
ATOM 789 C CA . LYS A 1 98 ? 10.102 -8.82 0.953 1 98.31 98 LYS A CA 1
ATOM 790 C C . LYS A 1 98 ? 10.812 -9.969 0.242 1 98.31 98 LYS A C 1
ATOM 792 O O . LYS A 1 98 ? 10.164 -10.922 -0.208 1 98.31 98 LYS A O 1
ATOM 797 N N . ILE A 1 99 ? 12.102 -9.82 0.141 1 97.81 99 ILE A N 1
ATOM 798 C CA . ILE A 1 99 ? 12.906 -10.797 -0.576 1 97.81 99 ILE A CA 1
ATOM 799 C C . ILE A 1 99 ? 13.883 -11.469 0.39 1 97.81 99 ILE A C 1
ATOM 801 O O . ILE A 1 99 ? 14.523 -10.797 1.203 1 97.81 99 ILE A O 1
ATOM 805 N N . SER A 1 100 ? 13.93 -12.703 0.374 1 96.38 100 SER A N 1
ATOM 806 C CA . SER A 1 100 ? 14.883 -13.508 1.127 1 96.38 100 SER A CA 1
ATOM 807 C C . SER A 1 100 ? 15.469 -14.617 0.262 1 96.38 100 SER A C 1
ATOM 809 O O . SER A 1 100 ? 14.734 -15.359 -0.394 1 96.38 100 SER A O 1
ATOM 811 N N . ASN A 1 101 ? 16.812 -14.641 0.24 1 94.94 101 ASN A N 1
ATOM 812 C CA . ASN A 1 101 ? 17.516 -15.672 -0.512 1 94.94 101 ASN A CA 1
ATOM 813 C C . ASN A 1 101 ? 17.062 -15.711 -1.969 1 94.94 101 ASN A C 1
ATOM 815 O O . ASN A 1 101 ? 16.766 -16.781 -2.502 1 94.94 101 ASN A O 1
ATOM 819 N N . GLY A 1 102 ? 16.812 -14.555 -2.5 1 94.5 102 GLY A N 1
ATOM 820 C CA . GLY A 1 102 ? 16.547 -14.414 -3.922 1 94.5 102 GLY A CA 1
ATOM 821 C C . GLY A 1 102 ? 15.109 -14.734 -4.297 1 94.5 102 GLY A C 1
ATOM 822 O 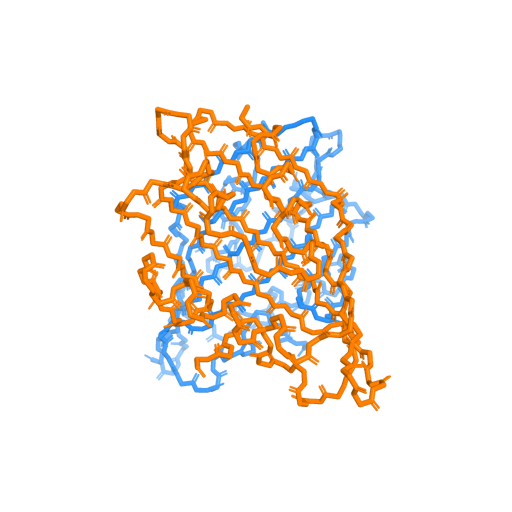O . GLY A 1 102 ? 14.773 -14.781 -5.48 1 94.5 102 GLY A O 1
ATOM 823 N N . LYS A 1 103 ? 14.258 -14.93 -3.297 1 97.75 103 LYS A N 1
ATOM 824 C CA . LYS A 1 103 ? 12.852 -15.219 -3.541 1 97.75 103 LYS A CA 1
ATOM 825 C C . LYS A 1 103 ? 11.945 -14.258 -2.775 1 97.75 103 LYS A C 1
ATOM 827 O O . LYS A 1 103 ? 12.344 -13.703 -1.749 1 97.75 103 LYS A O 1
ATOM 832 N N . ILE A 1 104 ? 10.773 -14.078 -3.336 1 98.38 104 ILE A N 1
ATOM 833 C CA . ILE A 1 104 ? 9.781 -13.25 -2.65 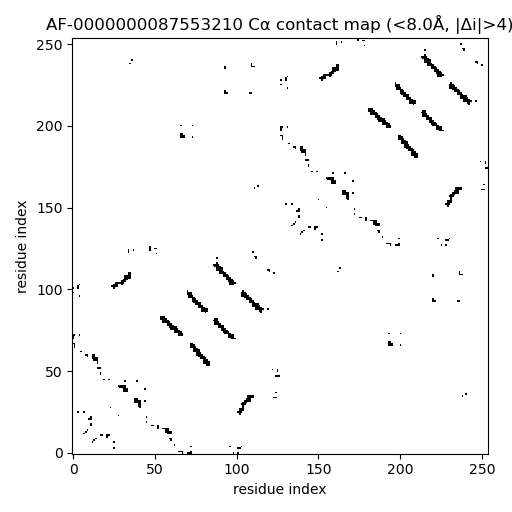1 98.38 104 ILE A CA 1
ATOM 834 C C . ILE A 1 104 ? 9.125 -14.062 -1.537 1 98.38 104 ILE A C 1
ATOM 836 O O . ILE A 1 104 ? 8.578 -15.141 -1.785 1 98.38 104 ILE A O 1
ATOM 840 N N . ILE A 1 105 ? 9.164 -13.523 -0.325 1 98.44 105 ILE A N 1
ATOM 841 C CA . ILE A 1 105 ? 8.641 -14.281 0.806 1 98.44 105 ILE A CA 1
ATOM 842 C C . ILE A 1 105 ? 7.359 -13.625 1.314 1 98.44 105 ILE A C 1
ATOM 844 O O . ILE A 1 105 ? 6.586 -14.25 2.049 1 98.44 105 ILE A O 1
ATOM 848 N N . ASN A 1 106 ? 7.168 -12.383 0.996 1 98.44 106 ASN A N 1
ATOM 849 C CA . ASN A 1 106 ? 5.992 -11.656 1.465 1 98.44 106 ASN A CA 1
ATOM 850 C C . ASN A 1 106 ? 5.625 -10.516 0.521 1 98.44 106 ASN A C 1
ATOM 852 O O . ASN A 1 106 ? 6.504 -9.891 -0.075 1 98.44 106 ASN A O 1
ATOM 856 N N . CYS A 1 107 ? 4.336 -10.305 0.325 1 98.31 107 CYS A N 1
ATOM 857 C CA . CYS A 1 107 ? 3.797 -9.148 -0.38 1 98.31 107 CYS A CA 1
ATOM 858 C C . CYS A 1 107 ? 2.645 -8.523 0.396 1 98.31 107 CYS A C 1
ATOM 860 O O . CYS A 1 107 ? 1.711 -9.227 0.798 1 98.31 107 CYS A O 1
ATOM 862 N N . GLU A 1 108 ? 2.744 -7.285 0.692 1 97.44 108 GLU A N 1
ATOM 863 C CA . GLU A 1 108 ? 1.622 -6.496 1.192 1 97.44 108 GLU A CA 1
ATOM 864 C C . GLU A 1 108 ? 1.241 -5.395 0.211 1 97.44 108 GLU A C 1
ATOM 866 O O . GLU A 1 108 ? 2.07 -4.547 -0.132 1 97.44 108 GLU A O 1
ATOM 871 N N . GLU A 1 109 ? -0.012 -5.465 -0.265 1 96.38 109 GLU A N 1
ATOM 872 C CA . GLU A 1 109 ? -0.389 -4.496 -1.293 1 96.38 109 GLU A CA 1
ATOM 873 C C . GLU A 1 109 ? -1.771 -3.912 -1.02 1 96.38 109 GLU A C 1
ATOM 875 O O . GLU A 1 109 ? -2.605 -4.551 -0.375 1 96.38 109 GLU A O 1
ATOM 880 N N . LEU A 1 110 ? -1.961 -2.709 -1.415 1 93.88 110 LEU A N 1
ATOM 881 C CA . LEU A 1 110 ? -3.248 -2.025 -1.496 1 93.88 110 LEU A CA 1
ATOM 882 C C . LEU A 1 110 ? -3.574 -1.651 -2.938 1 93.88 110 LEU A C 1
ATOM 884 O O . LEU A 1 110 ? -2.68 -1.305 -3.713 1 93.88 110 LEU A O 1
ATOM 888 N N . THR A 1 111 ? -4.828 -1.793 -3.273 1 90.12 111 THR A N 1
ATOM 889 C CA . THR A 1 111 ? -5.238 -1.602 -4.66 1 90.12 111 THR A CA 1
ATOM 890 C C . THR A 1 111 ? -6.449 -0.677 -4.742 1 90.12 111 THR A C 1
ATOM 892 O O . THR A 1 111 ? -7.242 -0.597 -3.801 1 90.12 111 THR A O 1
ATOM 895 N N . PHE A 1 112 ? -6.477 0.058 -5.832 1 86.12 112 PHE A N 1
ATOM 896 C CA . PHE A 1 112 ? -7.598 0.932 -6.164 1 86.12 112 PHE A CA 1
ATOM 897 C C . PHE A 1 112 ? -8 0.762 -7.621 1 86.12 112 PHE A C 1
ATOM 899 O O . PHE A 1 112 ? -7.145 0.682 -8.508 1 86.12 112 PHE A O 1
ATOM 906 N N . LEU A 1 113 ? -9.312 0.631 -7.824 1 83.69 113 LEU A N 1
ATOM 907 C CA . LEU A 1 113 ? -9.828 0.57 -9.188 1 83.69 113 LEU A CA 1
ATOM 908 C C . LEU A 1 113 ? -9.828 1.953 -9.836 1 83.69 113 LEU A C 1
ATOM 910 O O . LEU A 1 113 ? -10.461 2.879 -9.32 1 83.69 113 LEU A O 1
ATOM 914 N N . VAL A 1 114 ? -9.125 2.084 -10.891 1 85.5 114 VAL A N 1
ATOM 915 C CA . VAL A 1 114 ? -9.016 3.346 -11.609 1 85.5 114 VAL A CA 1
ATOM 916 C C . VAL A 1 114 ? -10.102 3.422 -12.688 1 85.5 114 VAL A C 1
ATOM 918 O O . VAL A 1 114 ? -10.711 4.477 -12.891 1 85.5 114 VAL A O 1
ATOM 921 N N . GLU A 1 115 ? -10.188 2.379 -13.336 1 83.19 115 GLU A N 1
ATOM 922 C CA . GLU A 1 115 ? -11.156 2.299 -14.43 1 83.19 115 GLU A CA 1
ATOM 923 C C . GLU A 1 115 ? -11.789 0.914 -14.5 1 83.19 115 GLU A C 1
ATOM 925 O O . GLU A 1 115 ? -11.109 -0.099 -14.32 1 83.19 115 GLU A O 1
ATOM 930 N N . GLY A 1 116 ? -13.148 0.901 -14.766 1 78.31 116 GLY A N 1
ATOM 931 C CA . GLY A 1 116 ? -13.883 -0.347 -14.898 1 78.31 116 GLY A CA 1
ATOM 932 C C . GLY A 1 116 ? -15.109 -0.416 -14.016 1 78.31 116 GLY A C 1
ATOM 933 O O . GLY A 1 116 ? -15.461 0.566 -13.359 1 78.31 116 GLY A O 1
ATOM 934 N N . SER A 1 117 ? -15.852 -1.419 -14.203 1 70.31 117 SER A N 1
ATOM 935 C CA . SER A 1 117 ? -17.094 -1.593 -13.453 1 70.31 117 SER A CA 1
ATOM 936 C C . SER A 1 117 ? -16.812 -2.123 -12.047 1 70.31 117 SER A C 1
ATOM 938 O O . SER A 1 117 ? -15.711 -2.586 -11.766 1 70.31 117 SER A O 1
ATOM 940 N N . ASP A 1 118 ? -17.703 -1.855 -11.234 1 64.25 118 ASP A N 1
ATOM 941 C CA . ASP A 1 118 ? -17.625 -2.305 -9.852 1 64.25 118 ASP A CA 1
ATOM 942 C C . ASP A 1 118 ? -17.266 -3.789 -9.773 1 64.25 118 ASP A C 1
ATOM 944 O O . ASP A 1 118 ? -16.688 -4.246 -8.781 1 64.25 118 ASP A O 1
ATOM 948 N N . THR A 1 119 ? -17.609 -4.457 -10.758 1 53.66 119 THR A N 1
ATOM 949 C CA . THR A 1 119 ? -17.297 -5.883 -10.812 1 53.66 119 THR A CA 1
ATOM 950 C C . THR A 1 119 ? -15.781 -6.105 -10.828 1 53.66 119 THR A C 1
ATOM 952 O O . THR A 1 119 ? -15.305 -7.18 -10.453 1 53.66 119 THR A O 1
ATOM 955 N N . GLY A 1 120 ? -15.078 -5.105 -11.141 1 55.22 120 GLY A N 1
ATOM 956 C CA . GLY A 1 120 ? -13.633 -5.191 -11.234 1 55.22 120 GLY A CA 1
ATOM 957 C C . GLY A 1 120 ? -12.93 -4.887 -9.922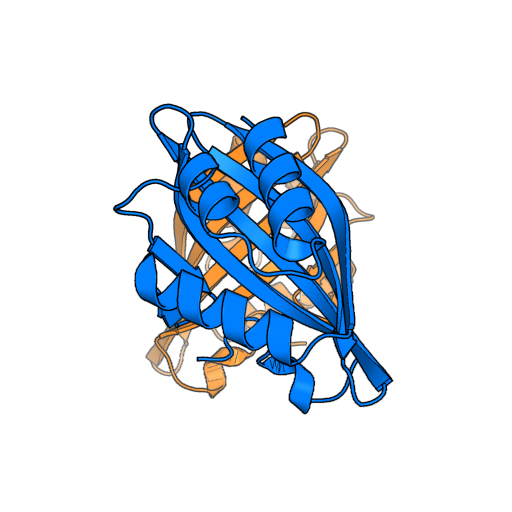 1 55.22 120 GLY A C 1
ATOM 958 O O . GLY A 1 120 ? -11.734 -5.133 -9.773 1 55.22 120 GLY A O 1
ATOM 959 N N . LYS A 1 121 ? -13.68 -4.422 -8.977 1 56.97 121 LYS A N 1
ATOM 960 C CA . LYS A 1 121 ? -13.109 -3.947 -7.723 1 56.97 121 LYS A CA 1
ATOM 961 C C . LYS A 1 121 ? -12.438 -5.082 -6.961 1 56.97 121 LYS A C 1
ATOM 963 O O . LYS A 1 121 ? -11.477 -4.855 -6.223 1 56.97 121 LYS A O 1
ATOM 968 N N . HIS A 1 122 ? -12.828 -6.312 -7.352 1 56.16 122 HIS A N 1
ATOM 969 C CA . HIS A 1 122 ? -12.352 -7.422 -6.535 1 56.16 122 HIS A CA 1
ATOM 970 C C . HIS A 1 122 ? -11.391 -8.312 -7.32 1 56.16 122 HIS A C 1
ATOM 972 O O . HIS A 1 122 ? -11.102 -9.438 -6.91 1 56.16 122 HIS A O 1
ATOM 978 N N . LEU A 1 123 ? -11.008 -7.84 -8.375 1 56.94 123 LEU A N 1
ATOM 979 C CA . LEU A 1 123 ? -10.109 -8.672 -9.172 1 56.94 123 LEU A CA 1
ATOM 980 C C . LEU A 1 123 ? -8.789 -8.898 -8.438 1 56.94 123 LEU A C 1
ATOM 982 O O . LEU A 1 123 ? -8.148 -9.93 -8.617 1 56.94 123 LEU A O 1
ATOM 986 N N . GLY A 1 124 ? -8.445 -7.957 -7.621 1 49.38 124 GLY A N 1
ATOM 987 C CA . GLY A 1 124 ? -7.203 -8.109 -6.883 1 49.38 124 GLY A CA 1
ATOM 988 C C . GLY A 1 124 ? -7.316 -9.07 -5.715 1 49.38 124 GLY A C 1
ATOM 989 O O . GLY A 1 124 ? -6.309 -9.461 -5.121 1 49.38 124 GLY A O 1
ATOM 990 N N . SER A 1 125 ? -8.617 -9.367 -5.34 1 46.25 125 SER A N 1
ATOM 991 C CA . SER A 1 125 ? -8.844 -10.281 -4.23 1 46.25 125 SER A CA 1
ATOM 992 C C . SER A 1 125 ? -9.773 -11.422 -4.637 1 46.25 125 SER A C 1
ATOM 994 O O . SER A 1 125 ? -10.391 -12.062 -3.785 1 46.25 125 SER A O 1
ATOM 996 N N . VAL A 1 126 ? -9.969 -11.68 -5.824 1 39.12 126 VAL A N 1
ATOM 997 C CA . VAL A 1 126 ? -10.891 -12.734 -6.242 1 39.12 126 VAL A CA 1
ATOM 998 C C . VAL A 1 126 ? -10.453 -14.07 -5.645 1 39.12 126 VAL A C 1
ATOM 1000 O O . VAL A 1 126 ? -9.305 -14.492 -5.832 1 39.12 126 VAL A O 1
ATOM 1003 N N . SER A 1 127 ? -11.039 -14.453 -4.469 1 38.81 127 SER A N 1
ATOM 1004 C CA . SER A 1 127 ? -10.875 -15.789 -3.895 1 38.81 127 SER A CA 1
ATOM 1005 C C . SER A 1 127 ? -11.633 -16.828 -4.699 1 38.81 127 SER A C 1
ATOM 1007 O O . SER A 1 127 ? -12.656 -16.531 -5.32 1 38.81 127 SER A O 1
ATOM 1009 N N . MET B 1 1 ? 16.312 11.516 3.125 1 91.81 1 MET B N 1
ATOM 1010 C CA . MET B 1 1 ? 14.992 11.75 2.557 1 91.81 1 MET B CA 1
ATOM 1011 C C . MET B 1 1 ? 13.906 11.102 3.41 1 91.81 1 MET B C 1
ATOM 1013 O O . MET B 1 1 ? 12.883 11.727 3.695 1 91.81 1 MET B O 1
ATOM 1017 N N . GLU B 1 2 ? 14.258 9.953 4.074 1 94.88 2 GLU B N 1
ATOM 1018 C CA . GLU B 1 2 ? 13.281 9.281 4.934 1 94.88 2 GLU B CA 1
ATOM 1019 C C . GLU B 1 2 ? 12.977 10.109 6.172 1 94.88 2 GLU B C 1
ATOM 1021 O O . GLU B 1 2 ? 11.828 10.156 6.625 1 94.88 2 GLU B O 1
ATOM 1026 N N . LYS B 1 3 ? 13.945 10.773 6.668 1 95.25 3 LYS B N 1
ATOM 1027 C CA . LYS B 1 3 ? 13.781 11.57 7.879 1 95.25 3 LYS B CA 1
ATOM 1028 C C . LYS B 1 3 ? 12.766 12.688 7.668 1 95.25 3 LYS B C 1
ATOM 1030 O O . LYS B 1 3 ? 12.008 13.031 8.578 1 95.25 3 LYS B O 1
ATOM 1035 N N . ILE B 1 4 ? 12.758 13.258 6.496 1 96.19 4 ILE B N 1
ATOM 1036 C CA . ILE B 1 4 ? 11.82 14.328 6.176 1 96.19 4 ILE B CA 1
ATOM 1037 C C . ILE B 1 4 ? 10.391 13.805 6.234 1 96.19 4 ILE B C 1
ATOM 1039 O O . ILE B 1 4 ? 9.523 14.398 6.875 1 96.19 4 ILE B O 1
ATOM 1043 N N . VAL B 1 5 ? 10.164 12.68 5.645 1 97.81 5 VAL B N 1
ATOM 1044 C CA . VAL B 1 5 ? 8.828 12.102 5.555 1 97.81 5 VAL B CA 1
ATOM 1045 C C . VAL B 1 5 ? 8.375 11.633 6.934 1 97.81 5 VAL B C 1
ATOM 1047 O O . VAL B 1 5 ? 7.246 11.906 7.352 1 97.81 5 VAL B O 1
ATOM 1050 N N . ILE B 1 6 ? 9.273 10.953 7.621 1 97.56 6 ILE B N 1
ATOM 1051 C CA . ILE B 1 6 ? 8.945 10.453 8.945 1 97.56 6 ILE B CA 1
ATOM 1052 C C . ILE B 1 6 ? 8.672 11.617 9.891 1 97.56 6 ILE B C 1
ATOM 1054 O O . ILE B 1 6 ? 7.699 11.602 10.656 1 97.56 6 ILE B O 1
ATOM 1058 N N . GLY B 1 7 ? 9.531 12.594 9.859 1 97.19 7 GLY B N 1
ATOM 1059 C CA . GLY B 1 7 ? 9.305 13.797 10.648 1 97.19 7 GLY B CA 1
ATOM 1060 C C . GLY B 1 7 ? 7.988 14.477 10.336 1 97.19 7 GLY B C 1
ATOM 1061 O O . GLY B 1 7 ? 7.262 14.891 11.242 1 97.19 7 GLY B O 1
ATOM 1062 N N . MET B 1 8 ? 7.68 14.602 9.055 1 97.62 8 MET B N 1
ATOM 1063 C CA . MET B 1 8 ? 6.43 15.219 8.609 1 97.62 8 MET B CA 1
ATOM 1064 C C . MET B 1 8 ? 5.227 14.469 9.172 1 97.62 8 MET B C 1
ATOM 1066 O O . MET B 1 8 ? 4.32 15.078 9.742 1 97.62 8 MET B O 1
ATOM 1070 N N . LEU B 1 9 ? 5.223 13.156 9.062 1 96.94 9 LEU B N 1
ATOM 1071 C CA . LEU B 1 9 ? 4.105 12.352 9.547 1 96.94 9 LEU B CA 1
ATOM 1072 C C . LEU B 1 9 ? 3.92 12.516 11.047 1 96.94 9 LEU B C 1
ATOM 1074 O O . LEU B 1 9 ? 2.795 12.703 11.523 1 96.94 9 LEU B O 1
ATOM 1078 N N . LYS B 1 10 ? 4.977 12.523 11.703 1 96.19 10 LYS B N 1
ATOM 1079 C CA . LYS B 1 10 ? 4.898 12.641 13.156 1 96.19 10 LYS B CA 1
ATOM 1080 C C . LYS B 1 10 ? 4.531 14.062 13.57 1 96.19 10 LYS B C 1
ATOM 1082 O O . LYS B 1 10 ? 3.611 14.266 14.367 1 96.19 10 LYS B O 1
ATOM 1087 N N . ASP B 1 11 ? 5.188 15.023 13 1 96 11 ASP B N 1
ATOM 1088 C CA . ASP B 1 11 ? 5.012 16.422 13.398 1 96 11 ASP B CA 1
ATOM 1089 C C . ASP B 1 11 ? 3.621 16.922 13.016 1 96 11 ASP B C 1
ATOM 1091 O O . ASP B 1 11 ? 3.029 17.719 13.742 1 96 11 ASP B O 1
ATOM 1095 N N . ILE B 1 12 ? 3.098 16.484 11.922 1 95.06 12 ILE B N 1
ATOM 1096 C CA . ILE B 1 12 ? 1.848 17.062 11.438 1 95.06 12 ILE B CA 1
ATOM 1097 C C . ILE B 1 12 ? 0.672 16.188 11.891 1 95.06 12 ILE B C 1
ATOM 1099 O O . ILE B 1 12 ? -0.287 16.703 12.477 1 95.06 12 ILE B O 1
ATOM 1103 N N . ILE B 1 13 ? 0.777 14.867 11.711 1 93.31 13 ILE B N 1
ATOM 1104 C CA . ILE B 1 13 ? -0.379 14.008 11.945 1 93.31 13 ILE B CA 1
ATOM 1105 C C . ILE B 1 13 ? -0.559 13.789 13.445 1 93.31 13 ILE B C 1
ATOM 1107 O O . ILE B 1 13 ? -1.683 13.812 13.953 1 93.31 13 ILE B O 1
ATOM 1111 N N . GLU B 1 14 ? 0.505 13.609 14.141 1 94.19 14 GLU B N 1
ATOM 1112 C CA . GLU B 1 14 ? 0.379 13.312 15.562 1 94.19 14 GLU B CA 1
ATOM 1113 C C . GLU B 1 14 ? 0.134 14.578 16.375 1 94.19 14 GLU B C 1
ATOM 1115 O O . GLU B 1 14 ? -0.314 14.508 17.516 1 94.19 14 GLU B O 1
ATOM 1120 N N . ASN B 1 15 ? 0.482 15.688 15.812 1 90.88 15 ASN B N 1
ATOM 1121 C CA . ASN B 1 15 ? 0.183 16.969 16.453 1 90.88 15 ASN B CA 1
ATOM 1122 C C . ASN B 1 15 ? -1.321 17.188 16.578 1 90.88 15 ASN B C 1
ATOM 1124 O O . ASN B 1 15 ? -2.031 17.203 15.57 1 90.88 15 ASN B O 1
ATOM 1128 N N . PRO B 1 16 ? -1.804 17.406 17.766 1 89.44 16 PRO B N 1
ATOM 1129 C CA . PRO B 1 16 ? -3.246 17.594 17.922 1 89.44 16 PRO B CA 1
ATOM 1130 C C . PRO B 1 16 ? -3.736 18.922 17.375 1 89.44 16 PRO B C 1
ATOM 1132 O O . PRO B 1 16 ? -4.938 19.109 17.156 1 89.44 16 PRO B O 1
ATOM 1135 N N . HIS B 1 17 ? -2.846 19.859 17.156 1 91.62 17 HIS B N 1
ATOM 1136 C CA . HIS B 1 17 ? -3.227 21.172 16.672 1 91.62 17 HIS B CA 1
ATOM 1137 C C . HIS B 1 17 ? -2.713 21.406 15.25 1 91.62 17 HIS B C 1
ATOM 1139 O O . HIS B 1 17 ? -1.612 20.984 14.906 1 91.62 17 HIS B O 1
ATOM 1145 N N . TYR B 1 18 ? -3.582 22.078 14.531 1 93.75 18 TYR B N 1
ATOM 1146 C CA . TYR B 1 18 ? -3.15 22.531 13.211 1 93.75 18 TYR B CA 1
ATOM 1147 C C . TYR B 1 18 ? -2.043 23.562 13.32 1 93.75 18 TYR B C 1
ATOM 1149 O O . TYR B 1 18 ? -2.15 24.516 14.102 1 93.75 18 TYR B O 1
ATOM 1157 N N . ASP B 1 19 ? -0.933 23.344 12.609 1 94.94 19 ASP B N 1
ATOM 1158 C CA . ASP B 1 19 ? 0.196 24.266 12.555 1 94.94 19 ASP B CA 1
ATOM 1159 C C . ASP B 1 19 ? 0.607 24.547 11.109 1 94.94 19 ASP B C 1
ATOM 1161 O O . ASP B 1 19 ? 1.346 23.766 10.508 1 94.94 19 ASP B O 1
ATOM 1165 N N . GLU B 1 20 ? 0.239 25.641 10.594 1 94.88 20 GLU B N 1
ATOM 1166 C CA . GLU B 1 20 ? 0.481 25.984 9.195 1 94.88 20 GLU B CA 1
ATOM 1167 C C . GLU B 1 20 ? 1.974 26.141 8.914 1 94.88 20 GLU B C 1
ATOM 1169 O O . GLU B 1 20 ? 2.439 25.844 7.816 1 94.88 20 GLU B O 1
ATOM 1174 N N . LYS B 1 21 ? 2.672 26.625 9.906 1 95.44 21 LYS B N 1
ATOM 1175 C CA . LYS B 1 21 ? 4.117 26.766 9.75 1 95.44 21 LYS B CA 1
ATOM 1176 C C . LYS B 1 21 ? 4.773 25.422 9.461 1 95.44 21 LYS B C 1
ATOM 1178 O O . LYS B 1 21 ? 5.668 25.328 8.617 1 95.44 21 LYS B O 1
ATOM 1183 N N . LEU B 1 22 ? 4.34 24.422 10.188 1 95.25 22 LEU B N 1
ATOM 1184 C CA . LEU B 1 22 ? 4.871 23.078 9.953 1 95.25 22 LEU B CA 1
ATOM 1185 C C . LEU B 1 22 ? 4.555 22.609 8.539 1 95.25 22 LEU B C 1
ATOM 1187 O O . LEU B 1 22 ? 5.379 21.953 7.902 1 95.25 22 LEU B O 1
ATOM 1191 N N . ILE B 1 23 ? 3.375 22.938 8.078 1 96.75 23 ILE B N 1
ATOM 1192 C CA . ILE B 1 23 ? 2.992 22.547 6.723 1 96.75 23 ILE B CA 1
ATOM 1193 C C . ILE B 1 23 ? 3.988 23.125 5.719 1 96.75 23 ILE B C 1
ATOM 1195 O O . ILE B 1 23 ? 4.516 22.406 4.871 1 96.75 23 ILE B O 1
ATOM 1199 N N . HIS B 1 24 ? 4.293 24.391 5.855 1 96.56 24 HIS B N 1
ATOM 1200 C CA . HIS B 1 24 ? 5.16 25.062 4.887 1 96.56 24 HIS B CA 1
ATOM 1201 C C . HIS B 1 24 ? 6.613 24.641 5.07 1 96.56 24 HIS B C 1
ATOM 1203 O O . HIS B 1 24 ? 7.434 24.812 4.164 1 96.56 24 HIS B O 1
ATOM 1209 N N . GLN B 1 25 ? 6.953 24.125 6.211 1 97.19 25 GLN B N 1
ATOM 1210 C CA . GLN B 1 25 ? 8.289 23.594 6.434 1 97.19 25 GLN B CA 1
ATOM 1211 C C . GLN B 1 25 ? 8.508 22.297 5.656 1 97.19 25 GLN B C 1
ATOM 1213 O O . GLN B 1 25 ? 9.602 22.031 5.152 1 97.19 25 GLN B O 1
ATOM 1218 N N . TYR B 1 26 ? 7.426 21.484 5.484 1 98.06 26 TYR B N 1
ATOM 1219 C CA . TYR B 1 26 ? 7.59 20.156 4.93 1 98.06 26 TYR B CA 1
ATOM 1220 C C . TYR B 1 26 ? 7.164 20.109 3.467 1 98.06 26 TYR B C 1
ATOM 1222 O O . TYR B 1 26 ? 7.691 19.312 2.684 1 98.06 26 TYR B O 1
ATOM 1230 N N . PHE B 1 27 ? 6.199 20.969 3.086 1 98.44 27 PHE B N 1
ATOM 1231 C CA . PHE B 1 27 ? 5.578 20.812 1.775 1 98.44 27 PHE B CA 1
ATOM 1232 C C . PHE B 1 27 ? 5.91 22 0.874 1 98.44 27 PHE B C 1
ATOM 1234 O O . PHE B 1 27 ? 5.945 23.141 1.33 1 98.44 27 PHE B O 1
ATOM 1241 N N . ALA B 1 28 ? 6.117 21.734 -0.406 1 98.19 28 ALA B N 1
ATOM 1242 C CA . ALA B 1 28 ? 6.281 22.766 -1.42 1 98.19 28 ALA B CA 1
ATOM 1243 C C . ALA B 1 28 ? 4.945 23.438 -1.744 1 98.19 28 ALA B C 1
ATOM 1245 O O . ALA B 1 28 ? 3.883 22.859 -1.49 1 98.19 28 ALA B O 1
ATOM 1246 N N . ASN B 1 29 ? 4.938 24.531 -2.338 1 97.25 29 ASN B N 1
ATOM 1247 C CA . ASN B 1 29 ? 3.725 25.266 -2.684 1 97.25 29 ASN B CA 1
ATOM 1248 C C . ASN B 1 29 ? 2.924 24.547 -3.768 1 97.25 29 ASN B C 1
ATOM 1250 O O . ASN B 1 29 ? 1.697 24.656 -3.812 1 97.25 29 ASN B O 1
ATOM 1254 N N . GLU B 1 30 ? 3.654 23.828 -4.602 1 97.38 30 GLU B N 1
ATOM 1255 C CA . GLU B 1 30 ? 2.998 23.125 -5.707 1 97.38 30 GLU B CA 1
ATOM 1256 C C . GLU B 1 30 ? 2.607 21.703 -5.312 1 97.38 30 GLU B C 1
ATOM 1258 O O . GLU B 1 30 ? 2.285 20.891 -6.172 1 97.38 30 GLU B O 1
ATOM 1263 N N . TYR B 1 31 ? 2.668 21.469 -4.059 1 98.12 31 TYR B N 1
ATOM 1264 C CA . TYR B 1 31 ? 2.371 20.141 -3.525 1 98.12 31 TYR B CA 1
ATOM 1265 C C . TYR B 1 31 ? 1.012 19.641 -4.012 1 98.12 31 TYR B C 1
ATOM 1267 O O . TYR B 1 31 ? 0.054 20.422 -4.082 1 98.12 31 TYR B O 1
ATOM 1275 N N . LYS B 1 32 ? 0.987 18.375 -4.324 1 98 32 LYS B N 1
ATOM 1276 C CA . LYS B 1 32 ? -0.249 17.656 -4.625 1 98 32 LYS B CA 1
ATOM 1277 C C . LYS B 1 32 ? -0.296 16.312 -3.895 1 98 32 LYS B C 1
ATOM 1279 O O . LYS B 1 32 ? 0.729 15.648 -3.744 1 98 32 LYS B O 1
ATOM 1284 N N . GLN B 1 33 ? -1.481 15.961 -3.471 1 96.94 33 GLN B N 1
ATOM 1285 C CA . GLN B 1 33 ? -1.711 14.664 -2.844 1 96.94 33 GLN B CA 1
ATOM 1286 C C . GLN B 1 33 ? -2.844 13.906 -3.535 1 96.94 33 GLN B C 1
ATOM 1288 O O . GLN B 1 33 ? -3.906 14.477 -3.793 1 96.94 33 GLN B O 1
ATOM 1293 N N . THR B 1 34 ? -2.529 12.695 -3.826 1 94.5 34 THR B N 1
ATOM 1294 C CA . THR B 1 34 ? -3.58 11.828 -4.348 1 94.5 34 THR B CA 1
ATOM 1295 C C . THR B 1 34 ? -3.84 10.664 -3.402 1 94.5 34 THR B C 1
ATOM 1297 O O . THR B 1 34 ? -2.93 9.891 -3.102 1 94.5 34 THR B O 1
ATOM 1300 N N . VAL B 1 35 ? -5.066 10.578 -2.881 1 89.56 35 VAL B N 1
ATOM 1301 C CA . VAL B 1 35 ? -5.516 9.461 -2.055 1 89.56 35 VAL B CA 1
ATOM 1302 C C . VAL B 1 35 ? -6.633 8.703 -2.768 1 89.56 35 VAL B C 1
ATOM 1304 O O . VAL B 1 35 ? -7.723 9.242 -2.977 1 89.56 35 VAL B O 1
ATOM 1307 N N . ASP B 1 36 ? -6.367 7.512 -3.082 1 81.62 36 ASP B N 1
ATOM 1308 C CA . ASP B 1 36 ? -7.281 6.738 -3.91 1 81.62 36 ASP B CA 1
ATOM 1309 C C . ASP B 1 36 ? -7.637 7.492 -5.191 1 81.62 36 ASP B C 1
ATOM 1311 O O . ASP B 1 36 ? -6.789 7.668 -6.066 1 81.62 36 ASP B O 1
ATOM 1315 N N . HIS B 1 37 ? -8.883 8.148 -5.25 1 80.31 37 HIS B N 1
ATOM 1316 C CA . HIS B 1 37 ? -9.344 8.805 -6.469 1 80.31 37 HIS B CA 1
ATOM 1317 C C . HIS B 1 37 ? -9.383 10.32 -6.297 1 80.31 37 HIS B C 1
ATOM 1319 O O . HIS B 1 37 ? -9.828 11.039 -7.195 1 80.31 37 HIS B O 1
ATOM 1325 N N . ILE B 1 38 ? -8.914 10.75 -5.215 1 87.81 38 ILE B N 1
ATOM 1326 C CA . ILE B 1 38 ? -9.094 12.164 -4.91 1 87.81 38 ILE B CA 1
ATOM 1327 C C . ILE B 1 38 ? -7.734 12.867 -4.902 1 87.81 38 ILE B C 1
ATOM 1329 O O . ILE B 1 38 ? -6.785 12.383 -4.277 1 87.81 38 ILE B O 1
ATOM 1333 N N . THR B 1 39 ? -7.695 13.93 -5.613 1 94 39 THR B N 1
ATOM 1334 C CA . THR B 1 39 ? -6.48 14.734 -5.625 1 94 39 THR B CA 1
ATOM 1335 C C . THR B 1 39 ? -6.719 16.078 -4.938 1 94 39 THR B C 1
ATOM 1337 O O . THR B 1 39 ? -7.711 16.766 -5.215 1 94 39 THR B O 1
ATOM 1340 N N . LEU B 1 40 ? -5.816 16.406 -4.043 1 96.19 40 LEU B N 1
ATOM 1341 C CA . LEU B 1 40 ? -5.855 17.672 -3.303 1 96.19 40 LEU B CA 1
ATOM 1342 C C . LEU B 1 40 ? -4.621 18.516 -3.6 1 96.19 40 LEU B C 1
ATOM 1344 O O . LEU B 1 40 ? -3.5 18 -3.629 1 96.19 40 LEU B O 1
ATOM 1348 N N . ASP B 1 41 ? -4.816 19.781 -3.84 1 97.12 41 ASP B N 1
ATOM 1349 C CA . ASP B 1 41 ? -3.668 20.688 -3.824 1 97.12 41 ASP B CA 1
ATOM 1350 C C . ASP B 1 41 ? -3.322 21.109 -2.4 1 97.12 41 ASP B C 1
ATOM 1352 O O . ASP B 1 41 ? -3.91 20.609 -1.438 1 97.12 41 ASP B O 1
ATOM 1356 N N . LEU B 1 42 ? -2.363 21.984 -2.305 1 97.75 42 LEU B N 1
ATOM 1357 C CA . LEU B 1 42 ? -1.864 22.344 -0.981 1 97.75 42 LEU B CA 1
ATOM 1358 C C . LEU B 1 42 ? -2.963 22.984 -0.139 1 97.75 42 LEU B C 1
ATOM 1360 O O . LEU B 1 42 ? -3.09 22.688 1.052 1 97.75 42 LEU B O 1
ATOM 1364 N N . ASP B 1 43 ? -3.736 23.844 -0.679 1 97 43 ASP B N 1
ATOM 1365 C CA . ASP B 1 43 ? -4.797 24.531 0.06 1 97 43 ASP B CA 1
ATOM 1366 C C . ASP B 1 43 ? -5.875 23.531 0.502 1 97 43 ASP B C 1
ATOM 1368 O O . ASP B 1 43 ? -6.355 23.594 1.637 1 97 43 ASP B O 1
ATOM 1372 N N . GLN B 1 44 ? -6.211 22.703 -0.371 1 96.19 44 GLN B N 1
ATOM 1373 C CA . GLN B 1 44 ? -7.199 21.688 -0.046 1 96.19 44 GLN B CA 1
ATOM 1374 C C . GLN B 1 44 ? -6.668 20.719 1.013 1 96.19 44 GLN B C 1
ATOM 1376 O O . GLN B 1 44 ? -7.418 20.281 1.889 1 96.19 44 GLN B O 1
ATOM 1381 N N . PHE B 1 45 ? -5.453 20.406 0.885 1 96.19 45 PHE B N 1
ATOM 1382 C CA . PHE B 1 45 ? -4.797 19.562 1.88 1 96.19 45 PHE B CA 1
ATOM 1383 C C . PHE B 1 45 ? -4.836 20.219 3.254 1 96.19 45 PHE B C 1
ATOM 1385 O O . PHE B 1 45 ? -5.156 19.562 4.25 1 96.19 45 PHE B O 1
ATOM 1392 N N . LYS B 1 46 ? -4.512 21.484 3.273 1 96.56 46 LYS B N 1
ATOM 1393 C CA . LYS B 1 46 ? -4.555 22.219 4.535 1 96.56 46 LYS B CA 1
ATOM 1394 C C . LYS B 1 46 ? -5.941 22.156 5.168 1 96.56 46 LYS B C 1
ATOM 1396 O O . LYS B 1 46 ? -6.07 21.906 6.367 1 96.56 46 LYS B O 1
ATOM 1401 N N . LYS B 1 47 ? -6.922 22.375 4.375 1 95.12 47 LYS B N 1
ATOM 1402 C CA . LYS B 1 47 ? -8.297 22.328 4.863 1 95.12 47 LYS B CA 1
ATOM 1403 C C . LYS B 1 47 ? -8.633 20.938 5.398 1 95.12 47 LYS B C 1
ATOM 1405 O O . LYS B 1 47 ? -9.328 20.797 6.406 1 95.12 47 LYS B O 1
ATOM 1410 N N . HIS B 1 48 ? -8.164 19.953 4.695 1 92.88 48 HIS B N 1
ATOM 1411 C CA . HIS B 1 48 ? -8.383 18.578 5.113 1 92.88 48 HIS B CA 1
ATOM 1412 C C . HIS B 1 48 ? -7.758 18.312 6.477 1 92.88 48 HIS B C 1
ATOM 1414 O O . HIS B 1 48 ? -8.391 17.719 7.352 1 92.88 48 HIS B O 1
ATOM 1420 N N . ILE B 1 49 ? -6.523 18.734 6.629 1 93.75 49 ILE B N 1
ATOM 1421 C CA . ILE B 1 49 ? -5.832 18.547 7.898 1 93.75 49 ILE B CA 1
ATOM 1422 C C . ILE B 1 49 ? -6.57 19.281 9.008 1 93.75 49 ILE B C 1
ATOM 1424 O O . ILE B 1 49 ? -6.73 18.766 10.117 1 93.75 49 ILE B O 1
ATOM 1428 N N . GLN B 1 50 ? -7.016 20.469 8.734 1 93.5 50 GLN B N 1
ATOM 1429 C CA . GLN B 1 50 ? -7.766 21.25 9.719 1 93.5 50 GLN B CA 1
ATOM 1430 C C . GLN B 1 50 ? -9.031 20.516 10.148 1 93.5 50 GLN B C 1
ATOM 1432 O O . GLN B 1 50 ? -9.336 20.453 11.344 1 93.5 50 GLN B O 1
ATOM 1437 N N . LYS B 1 51 ? -9.68 20.047 9.219 1 91.44 51 LYS B N 1
ATOM 1438 C CA . LYS B 1 51 ? -10.906 19.312 9.508 1 91.44 51 LYS B CA 1
ATOM 1439 C C . LYS B 1 51 ? -10.617 18.078 10.367 1 91.44 51 LYS B C 1
ATOM 1441 O O . LYS B 1 51 ? -11.344 17.781 11.312 1 91.44 51 LYS B O 1
ATOM 1446 N N . LEU B 1 52 ? -9.633 17.391 10 1 88.75 52 LEU B N 1
ATOM 1447 C CA . LEU B 1 52 ? -9.258 16.188 10.734 1 88.75 52 LEU B CA 1
ATOM 1448 C C . LEU B 1 52 ? -8.914 16.516 12.188 1 88.75 52 LEU B C 1
ATOM 1450 O O . LEU B 1 52 ? -9.281 15.781 13.102 1 88.75 52 LEU B O 1
ATOM 1454 N N . LYS B 1 53 ? -8.172 17.578 12.367 1 91.19 53 LYS B N 1
ATOM 1455 C CA . LYS B 1 53 ? -7.809 17.984 13.719 1 91.19 53 LYS B CA 1
ATOM 1456 C C . LYS B 1 53 ? -9.047 18.375 14.523 1 91.19 53 LYS B C 1
ATOM 1458 O O . LYS B 1 53 ? -9.07 18.219 15.742 1 91.19 53 LYS B O 1
ATOM 1463 N N . GLY B 1 54 ? -9.977 18.875 13.859 1 90.94 54 GLY B N 1
ATOM 1464 C CA . GLY B 1 54 ? -11.219 19.234 14.523 1 90.94 54 GLY B CA 1
ATOM 1465 C C . GLY B 1 54 ? -12.031 18.031 14.969 1 90.94 54 GLY B C 1
ATOM 1466 O O . GLY B 1 54 ? -12.773 18.109 15.961 1 90.94 54 GLY B O 1
ATOM 1467 N N . LEU B 1 55 ? -11.875 16.969 14.359 1 89.25 55 LEU B N 1
ATOM 1468 C CA . LEU B 1 55 ? -12.68 15.781 14.617 1 89.25 55 LEU B CA 1
ATOM 1469 C C . LEU B 1 55 ? -11.945 14.82 15.547 1 89.25 55 LEU B C 1
ATOM 1471 O O . LEU B 1 55 ? -12.57 14 16.219 1 89.25 55 LEU B O 1
ATOM 1475 N N . SER B 1 56 ? -10.688 14.922 15.602 1 91.62 56 SER B N 1
ATOM 1476 C CA . SER B 1 56 ? -9.867 13.898 16.25 1 91.62 56 SER B CA 1
ATOM 1477 C C . SER B 1 56 ? -9.398 14.352 17.625 1 91.62 56 SER B C 1
ATOM 1479 O O . SER B 1 56 ? -9.062 15.523 17.812 1 91.62 56 SER B O 1
ATOM 1481 N N . GLN B 1 57 ? -9.422 13.453 18.562 1 94 57 GLN B N 1
ATOM 1482 C CA . GLN B 1 5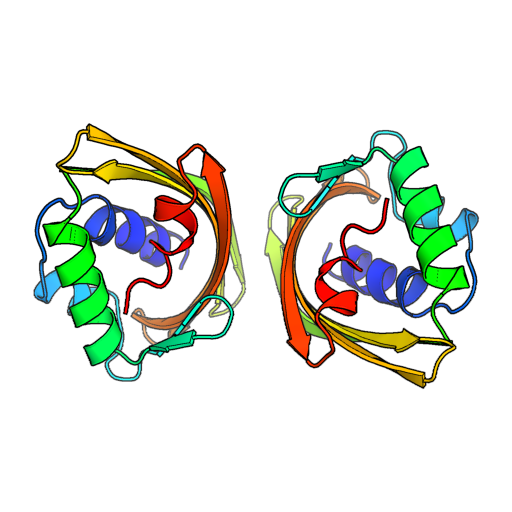7 ? -8.797 13.648 19.859 1 94 57 GLN B CA 1
ATOM 1483 C C . GLN B 1 57 ? -7.297 13.391 19.797 1 94 57 GLN B C 1
ATOM 1485 O O . GLN B 1 57 ? -6.508 14.141 20.375 1 94 57 GLN B O 1
ATOM 1490 N N . SER B 1 58 ? -6.973 12.344 19.078 1 95.25 58 SER B N 1
ATOM 1491 C CA . SER B 1 58 ? -5.559 12.008 18.938 1 95.25 58 SER B CA 1
ATOM 1492 C C . SER B 1 58 ? -5.324 11.125 17.719 1 95.25 58 SER B C 1
ATOM 1494 O O . SER B 1 58 ? -6.258 10.516 17.188 1 95.25 58 SER B O 1
ATOM 1496 N N . ALA B 1 59 ? -4.117 11.172 17.25 1 95.12 59 ALA B N 1
ATOM 1497 C CA . ALA B 1 59 ? -3.662 10.281 16.188 1 95.12 59 ALA B CA 1
ATOM 1498 C C . ALA B 1 59 ? -2.234 9.812 16.438 1 95.12 59 ALA B C 1
ATOM 1500 O O . ALA B 1 59 ? -1.397 10.578 16.922 1 95.12 59 ALA B O 1
ATOM 1501 N N . GLN B 1 60 ? -2.021 8.625 16.156 1 96.44 60 GLN B N 1
ATOM 1502 C CA . GLN B 1 60 ? -0.699 8.031 16.312 1 96.44 60 GLN B CA 1
ATOM 1503 C C . GLN B 1 60 ? -0.246 7.352 15.023 1 96.44 60 GLN B C 1
ATOM 1505 O O . GLN B 1 60 ? -1.036 6.684 14.359 1 96.44 60 GLN B O 1
ATOM 1510 N N . ILE B 1 61 ? 1.025 7.59 14.703 1 97.38 61 ILE B N 1
ATOM 1511 C CA . ILE B 1 61 ? 1.616 7.012 13.5 1 97.38 61 ILE B CA 1
ATOM 1512 C C . ILE B 1 61 ? 2.578 5.891 13.891 1 97.38 61 ILE B C 1
ATOM 1514 O O . ILE B 1 61 ? 3.453 6.078 14.734 1 97.38 61 ILE B O 1
ATOM 1518 N N . ASP B 1 62 ? 2.451 4.809 13.367 1 97.62 62 ASP B N 1
ATOM 1519 C CA . ASP B 1 62 ? 3.406 3.707 13.445 1 97.62 62 ASP B CA 1
ATOM 1520 C C . ASP B 1 62 ? 4.016 3.406 12.078 1 97.62 62 ASP B C 1
ATOM 1522 O O . ASP B 1 62 ? 3.336 2.881 11.195 1 97.62 62 ASP B O 1
ATOM 1526 N N . ILE B 1 63 ? 5.297 3.746 11.906 1 97.94 63 ILE B N 1
ATOM 1527 C CA . ILE B 1 63 ? 5.996 3.459 10.656 1 97.94 63 ILE B CA 1
ATOM 1528 C C . ILE B 1 63 ? 6.434 1.995 10.633 1 97.94 63 ILE B C 1
ATOM 1530 O O . ILE B 1 63 ? 7.309 1.592 11.406 1 97.94 63 ILE B O 1
ATOM 1534 N N . LEU B 1 64 ? 5.891 1.25 9.805 1 97.06 64 LEU B N 1
ATOM 1535 C CA . LEU B 1 64 ? 6.195 -0.175 9.734 1 97.06 64 LEU B CA 1
ATOM 1536 C C . LEU B 1 64 ? 7.398 -0.427 8.828 1 97.06 64 LEU B C 1
ATOM 1538 O O . LEU B 1 64 ? 8.156 -1.375 9.047 1 97.06 64 LEU B O 1
ATOM 1542 N N . ASN B 1 65 ? 7.531 0.305 7.754 1 97.38 65 ASN B N 1
ATOM 1543 C CA . ASN B 1 65 ? 8.664 0.263 6.84 1 97.38 65 ASN B CA 1
ATOM 1544 C C . ASN B 1 65 ? 8.805 1.567 6.059 1 97.38 65 ASN B C 1
ATOM 1546 O O . ASN B 1 65 ? 7.82 2.279 5.852 1 97.38 65 ASN B O 1
ATOM 1550 N N . CYS B 1 66 ? 9.992 1.928 5.66 1 97.88 66 CYS B N 1
ATOM 1551 C CA . CYS B 1 66 ? 10.305 3.145 4.918 1 97.88 66 CYS B CA 1
ATOM 1552 C C . CYS B 1 66 ? 11.57 2.969 4.094 1 97.88 66 CYS B C 1
ATOM 1554 O O . CYS B 1 66 ? 12.625 2.627 4.629 1 97.88 66 CYS B O 1
ATOM 1556 N N . VAL B 1 67 ? 11.414 3.203 2.779 1 97 67 VAL B N 1
ATOM 1557 C CA . VAL B 1 67 ? 12.547 3.039 1.875 1 97 67 VAL B CA 1
ATOM 1558 C C . VAL B 1 67 ? 12.648 4.246 0.948 1 97 67 VAL B C 1
ATOM 1560 O O . VAL B 1 67 ? 11.633 4.75 0.462 1 97 67 VAL B O 1
ATOM 1563 N N . SER B 1 68 ? 13.914 4.68 0.793 1 96 68 SER B N 1
ATOM 1564 C CA . SER B 1 68 ? 14.125 5.828 -0.084 1 96 68 SER B CA 1
ATOM 1565 C C . SER B 1 68 ? 14.969 5.453 -1.294 1 96 68 SER B C 1
ATOM 1567 O O . SER B 1 68 ? 15.82 4.562 -1.212 1 96 68 SER B O 1
ATOM 1569 N N . GLY B 1 69 ? 14.664 5.988 -2.408 1 91.12 69 GLY B N 1
ATOM 1570 C CA . GLY B 1 69 ? 15.43 5.898 -3.637 1 91.12 69 GLY B CA 1
ATOM 1571 C C . GLY B 1 69 ? 15.305 7.133 -4.512 1 91.12 69 GLY B C 1
ATOM 1572 O O . GLY B 1 69 ? 14.234 7.406 -5.055 1 91.12 69 GLY B O 1
ATOM 1573 N N . ASN B 1 70 ? 16.562 7.609 -4.867 1 84.75 70 ASN B N 1
ATOM 1574 C CA . ASN B 1 70 ? 16.625 8.852 -5.625 1 84.75 70 ASN B CA 1
ATOM 1575 C C . ASN B 1 70 ? 15.586 9.859 -5.129 1 84.75 70 ASN B C 1
ATOM 1577 O O . ASN B 1 70 ? 15.289 9.914 -3.936 1 84.75 70 ASN B O 1
ATOM 1581 N N . GLU B 1 71 ? 14.672 10.695 -5.332 1 93.31 71 GLU B N 1
ATOM 1582 C CA . GLU B 1 71 ? 13.781 11.766 -4.891 1 93.31 71 GLU B CA 1
ATOM 1583 C C . GLU B 1 71 ? 12.422 11.211 -4.484 1 93.31 71 GLU B C 1
ATOM 1585 O O . GLU B 1 71 ? 11.406 11.906 -4.59 1 93.31 71 GLU B O 1
ATOM 1590 N N . THR B 1 72 ? 12.484 9.953 -4.074 1 97.19 72 THR B N 1
ATOM 1591 C CA . THR B 1 72 ? 11.227 9.312 -3.693 1 97.19 72 THR B CA 1
ATOM 1592 C C . THR B 1 72 ? 11.375 8.578 -2.365 1 97.19 72 THR B C 1
ATOM 1594 O O . THR B 1 72 ? 12.438 8.023 -2.072 1 97.19 72 THR B O 1
ATOM 1597 N N . VAL B 1 73 ? 10.352 8.602 -1.568 1 98.06 73 VAL B N 1
ATOM 1598 C CA . VAL B 1 73 ? 10.266 7.812 -0.342 1 98.06 73 VAL B CA 1
ATOM 1599 C C . VAL B 1 73 ? 8.961 7.02 -0.326 1 98.06 73 VAL B C 1
ATOM 1601 O O . VAL B 1 73 ? 7.875 7.586 -0.493 1 98.06 73 VAL B O 1
ATOM 1604 N N . PHE B 1 74 ? 9.086 5.691 -0.14 1 98.44 74 PHE B N 1
ATOM 1605 C CA . PHE B 1 74 ? 7.914 4.855 0.098 1 98.44 74 PHE B CA 1
ATOM 1606 C C . PHE B 1 74 ? 7.77 4.535 1.581 1 98.44 74 PHE B C 1
ATOM 1608 O O . PHE B 1 74 ? 8.758 4.262 2.262 1 98.44 74 PHE B O 1
ATOM 1615 N N . THR B 1 75 ? 6.508 4.605 2.029 1 98.19 75 THR B N 1
ATOM 1616 C CA . THR B 1 75 ? 6.258 4.211 3.412 1 98.19 75 THR B CA 1
ATOM 1617 C C . THR B 1 75 ? 5.109 3.213 3.494 1 98.19 75 THR B C 1
ATOM 1619 O O . THR B 1 75 ? 4.18 3.262 2.686 1 98.19 75 THR B O 1
ATOM 1622 N N . LYS B 1 76 ? 5.234 2.291 4.363 1 97.69 76 LYS B N 1
ATOM 1623 C CA . LYS B 1 76 ? 4.141 1.54 4.973 1 97.69 76 LYS B CA 1
ATOM 1624 C C . LYS B 1 76 ? 3.943 1.939 6.434 1 97.69 76 LYS B C 1
ATOM 1626 O O . LYS B 1 76 ? 4.863 1.823 7.242 1 97.69 76 LYS B O 1
ATOM 1631 N N . HIS B 1 77 ? 2.797 2.531 6.715 1 97.56 77 HIS B N 1
ATOM 1632 C CA . HIS B 1 77 ? 2.576 2.975 8.086 1 97.56 77 HIS B CA 1
ATOM 1633 C C . HIS B 1 77 ? 1.116 2.799 8.492 1 97.56 77 HIS B C 1
ATOM 1635 O O . HIS B 1 77 ? 0.251 2.584 7.645 1 97.56 77 HIS B O 1
ATOM 1641 N N . LYS B 1 78 ? 0.898 2.822 9.781 1 96.25 78 LYS B N 1
ATOM 1642 C CA . LYS B 1 78 ? -0.446 2.807 10.352 1 96.25 78 LYS B CA 1
ATOM 1643 C C . LYS B 1 78 ? -0.767 4.133 11.039 1 96.25 78 LYS B C 1
ATOM 1645 O O . LYS B 1 78 ? 0.105 4.742 11.664 1 96.25 78 LYS B O 1
ATOM 1650 N N . VAL B 1 79 ? -1.979 4.512 10.867 1 95.06 79 VAL B N 1
ATOM 1651 C CA . VAL B 1 79 ? -2.494 5.68 11.57 1 95.06 79 VAL B CA 1
ATOM 1652 C C . VAL B 1 79 ? -3.646 5.262 12.484 1 95.06 79 VAL B C 1
ATOM 1654 O O . VAL B 1 79 ? -4.66 4.742 12.016 1 95.06 79 VAL B O 1
ATOM 1657 N N . CYS B 1 80 ? -3.467 5.406 13.742 1 95.19 80 CYS B N 1
ATOM 1658 C CA . CYS B 1 80 ? -4.535 5.195 14.711 1 95.19 80 CYS B CA 1
ATOM 1659 C C . CYS B 1 80 ? -5.109 6.523 15.188 1 95.19 80 CYS B C 1
ATOM 1661 O O . CYS B 1 80 ? -4.402 7.332 15.789 1 95.19 80 CYS B O 1
ATOM 1663 N N . SER B 1 81 ? -6.379 6.668 14.906 1 93.31 81 SER B N 1
ATOM 1664 C CA . SER B 1 81 ? -7.051 7.91 15.281 1 93.31 81 SER B CA 1
ATOM 1665 C C . SER B 1 81 ? -8.148 7.66 16.312 1 93.31 81 SER B C 1
ATOM 1667 O O . SER B 1 81 ? -8.922 6.707 16.172 1 93.31 81 SER B O 1
ATOM 1669 N N . ILE B 1 82 ? -8.141 8.461 17.297 1 93.56 82 ILE B N 1
ATOM 1670 C CA . ILE B 1 82 ? -9.25 8.523 18.25 1 93.56 82 ILE B CA 1
ATOM 1671 C C . ILE B 1 82 ? -10.055 9.805 18.016 1 93.56 82 ILE B C 1
ATOM 1673 O O . ILE B 1 82 ? -9.508 10.906 18.109 1 93.56 82 ILE B O 1
ATOM 1677 N N . LEU B 1 83 ? -11.328 9.594 17.75 1 91.44 83 LEU B N 1
ATOM 1678 C CA . LEU B 1 83 ? -12.18 10.758 17.516 1 91.44 83 LEU B CA 1
ATOM 1679 C C . LEU B 1 83 ? -12.703 11.312 18.844 1 91.44 83 LEU B C 1
ATOM 1681 O O . LEU B 1 83 ? -12.617 10.648 19.875 1 91.44 83 LEU B O 1
ATOM 1685 N N . LYS B 1 84 ? -13.25 12.508 18.672 1 92.06 84 LYS B N 1
ATOM 1686 C CA . LYS B 1 84 ? -13.758 13.172 19.859 1 92.06 84 LYS B CA 1
ATOM 1687 C C . LYS B 1 84 ? -14.984 12.445 20.422 1 92.06 84 LYS B C 1
ATOM 1689 O O . LYS B 1 84 ? -15.273 12.531 21.609 1 92.06 84 LYS B O 1
ATOM 1694 N N . ASP B 1 85 ? -15.648 11.648 19.672 1 90.44 85 ASP B N 1
ATOM 1695 C CA . ASP B 1 85 ? -16.812 10.891 20.125 1 90.44 85 ASP B CA 1
ATOM 1696 C C . ASP B 1 85 ? -16.375 9.562 20.75 1 90.44 85 ASP B C 1
ATOM 1698 O O . ASP B 1 85 ? -17.219 8.766 21.156 1 90.44 85 ASP B O 1
ATOM 1702 N N . GLY B 1 86 ? -15.133 9.344 20.734 1 91.19 86 GLY B N 1
ATOM 1703 C CA . GLY B 1 86 ? -14.594 8.172 21.391 1 91.19 86 GLY B CA 1
ATOM 1704 C C . GLY B 1 86 ? -14.344 7.012 20.453 1 91.19 86 GLY B C 1
ATOM 1705 O O . GLY B 1 86 ? -13.688 6.035 20.828 1 91.19 86 GLY B O 1
ATOM 1706 N N . SER B 1 87 ? -14.742 7.117 19.281 1 91.38 87 SER B N 1
ATOM 1707 C CA . SER B 1 87 ? -14.516 6.035 18.328 1 91.38 87 SER B CA 1
ATOM 1708 C C . SER B 1 87 ? -13.047 5.961 17.922 1 91.38 87 SER B C 1
ATOM 1710 O O . SER B 1 87 ? -12.367 6.98 17.859 1 91.38 87 SER B O 1
ATOM 1712 N N . ILE B 1 88 ? -12.625 4.746 17.688 1 92.81 88 ILE B N 1
ATOM 1713 C CA . ILE B 1 88 ? -11.234 4.484 17.328 1 92.81 88 ILE B CA 1
ATOM 1714 C C . ILE B 1 88 ? -11.172 3.912 15.914 1 92.81 88 ILE B C 1
ATOM 1716 O O . ILE B 1 88 ? -11.93 3.002 15.57 1 92.81 88 ILE B O 1
ATOM 1720 N N . HIS B 1 89 ? -10.281 4.516 15.102 1 92.62 89 HIS B N 1
ATOM 1721 C CA . HIS B 1 89 ? -10.078 4.07 13.727 1 92.62 89 HIS B CA 1
ATOM 1722 C C . HIS B 1 89 ? -8.602 3.85 13.422 1 92.62 89 HIS B C 1
ATOM 1724 O O . HIS B 1 89 ? -7.766 4.688 13.766 1 92.62 89 HIS B O 1
ATOM 1730 N N . THR B 1 90 ? -8.32 2.676 12.898 1 93.56 90 THR B N 1
ATOM 1731 C CA . THR B 1 90 ? -6.961 2.393 12.453 1 93.56 90 THR B CA 1
ATOM 1732 C C . THR B 1 90 ? -6.922 2.145 10.945 1 93.56 90 THR B C 1
ATOM 1734 O O . THR B 1 90 ? -7.676 1.32 10.43 1 93.56 90 THR B O 1
ATOM 1737 N N . HIS B 1 91 ? -6.008 2.863 10.305 1 93.38 91 HIS B N 1
ATOM 1738 C CA . HIS B 1 91 ? -5.82 2.721 8.867 1 93.38 91 HIS B CA 1
ATOM 1739 C C . HIS B 1 91 ? -4.402 2.264 8.539 1 93.38 91 HIS B C 1
ATOM 1741 O O . HIS B 1 91 ? -3.439 2.701 9.18 1 93.38 91 HIS B O 1
ATOM 1747 N N . LYS B 1 92 ? -4.332 1.367 7.656 1 93.88 92 LYS B N 1
ATOM 1748 C CA . LYS B 1 92 ? -3.053 1.063 7.02 1 93.88 92 LYS B CA 1
ATOM 1749 C C . LYS B 1 92 ? -2.873 1.871 5.734 1 93.88 92 LYS B C 1
ATOM 1751 O O . LYS B 1 92 ? -3.809 2.008 4.945 1 93.88 92 LYS B O 1
ATOM 1756 N N . VAL B 1 93 ? -1.662 2.398 5.566 1 95.75 93 VAL B N 1
ATOM 1757 C CA . VAL B 1 93 ? -1.401 3.287 4.438 1 95.75 93 VAL B CA 1
ATOM 1758 C C . VAL B 1 93 ? -0.117 2.861 3.73 1 95.75 93 VAL B C 1
ATOM 1760 O O . VAL B 1 93 ? 0.907 2.627 4.375 1 95.75 93 VAL B O 1
ATOM 1763 N N . LEU B 1 94 ? -0.151 2.637 2.453 1 97.38 94 LEU B N 1
ATOM 1764 C CA . LEU B 1 94 ? 1.015 2.631 1.576 1 97.38 94 LEU B CA 1
ATOM 1765 C C . LEU B 1 94 ? 1.106 3.932 0.785 1 97.38 94 LEU B C 1
ATOM 1767 O O . LEU B 1 94 ? 0.148 4.324 0.116 1 97.38 94 LEU B O 1
ATOM 1771 N N . ALA B 1 95 ? 2.295 4.609 0.882 1 98 95 ALA B N 1
ATOM 1772 C CA . ALA B 1 95 ? 2.395 5.938 0.284 1 98 95 ALA B CA 1
ATOM 1773 C C . ALA B 1 95 ? 3.738 6.129 -0.413 1 98 95 ALA B C 1
ATOM 1775 O O . ALA B 1 95 ? 4.746 5.555 0.005 1 98 95 ALA B O 1
ATOM 1776 N N . GLU B 1 96 ? 3.682 6.855 -1.486 1 98.44 96 GLU B N 1
ATOM 1777 C CA . GLU B 1 96 ? 4.859 7.375 -2.172 1 98.44 96 GLU B CA 1
ATOM 1778 C C . GLU B 1 96 ? 4.961 8.891 -2.02 1 98.44 96 GLU B C 1
ATOM 1780 O O . GLU B 1 96 ? 4.031 9.617 -2.373 1 98.44 96 GLU B O 1
ATOM 1785 N N . PHE B 1 97 ? 6.105 9.344 -1.566 1 98.5 97 PHE B N 1
ATOM 1786 C CA . PHE B 1 97 ? 6.387 10.766 -1.464 1 98.5 97 PHE B CA 1
ATOM 1787 C C . PHE B 1 97 ? 7.508 11.164 -2.416 1 98.5 97 PHE B C 1
ATOM 1789 O O . PHE B 1 97 ? 8.531 10.484 -2.496 1 98.5 97 PHE B O 1
ATOM 1796 N N . LYS B 1 98 ? 7.301 12.188 -3.152 1 98.31 98 LYS B N 1
ATOM 1797 C CA . LYS B 1 98 ? 8.359 12.789 -3.957 1 98.31 98 LYS B CA 1
ATOM 1798 C C . LYS B 1 98 ? 8.93 14.031 -3.279 1 98.31 98 LYS B C 1
ATOM 1800 O O . LYS B 1 98 ? 8.18 14.883 -2.797 1 98.31 98 LYS B O 1
ATOM 1805 N N . ILE B 1 99 ? 10.25 14.086 -3.229 1 97.81 99 ILE B N 1
ATOM 1806 C CA . ILE B 1 99 ? 10.945 15.172 -2.551 1 97.81 99 ILE B CA 1
ATOM 1807 C C . ILE B 1 99 ? 11.758 15.977 -3.562 1 97.81 99 ILE B C 1
ATOM 1809 O O . ILE B 1 99 ? 12.445 15.406 -4.41 1 97.81 99 ILE B O 1
ATOM 1813 N N . SER B 1 100 ? 11.586 17.203 -3.582 1 96.44 100 SER B N 1
ATOM 1814 C CA . SER B 1 100 ? 12.375 18.141 -4.379 1 96.44 100 SER B CA 1
ATOM 1815 C C . SER B 1 100 ? 12.836 19.328 -3.539 1 96.44 100 SER B C 1
ATOM 1817 O O . SER B 1 100 ? 12.023 19.953 -2.854 1 96.44 100 SER B O 1
ATOM 1819 N N . ASN B 1 101 ? 14.164 19.547 -3.564 1 94.88 101 ASN B N 1
ATOM 1820 C CA . ASN B 1 101 ? 14.75 20.672 -2.844 1 94.88 101 ASN B CA 1
ATOM 1821 C C . ASN B 1 101 ? 14.367 20.656 -1.366 1 94.88 101 ASN B C 1
ATOM 1823 O O . ASN B 1 101 ? 13.945 21.672 -0.817 1 94.88 101 ASN B O 1
ATOM 1827 N N . GLY B 1 102 ? 14.312 19.469 -0.839 1 94.56 102 GLY B N 1
ATOM 1828 C CA . GLY B 1 102 ? 14.141 19.297 0.595 1 94.56 102 GLY B CA 1
ATOM 1829 C C . GLY B 1 102 ? 12.695 19.406 1.039 1 94.56 102 GLY B C 1
ATOM 1830 O O . GLY B 1 102 ? 12.406 19.406 2.238 1 94.56 102 GLY B O 1
ATOM 1831 N N . LYS B 1 103 ? 11.766 19.469 0.103 1 97.75 103 LYS B N 1
ATOM 1832 C CA . LYS B 1 103 ? 10.344 19.547 0.417 1 97.75 103 LYS B CA 1
ATOM 1833 C C . LYS B 1 103 ? 9.555 18.453 -0.301 1 97.75 103 LYS B C 1
ATOM 1835 O O . LYS B 1 103 ? 9.984 17.969 -1.347 1 97.75 103 LYS B O 1
ATOM 1840 N N . ILE B 1 104 ? 8.469 18.109 0.315 1 98.44 104 ILE B N 1
ATOM 1841 C CA . ILE B 1 104 ? 7.574 17.141 -0.322 1 98.44 104 ILE B CA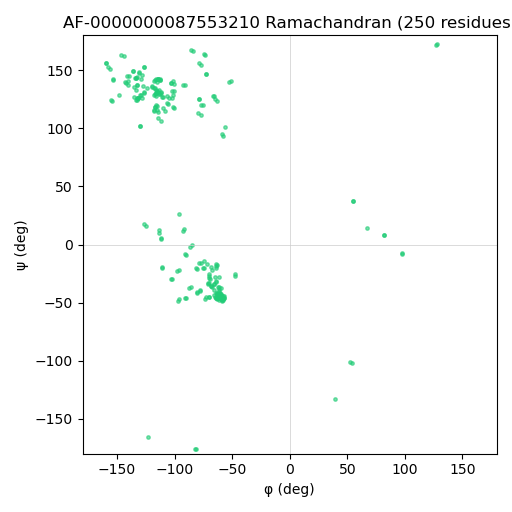 1
ATOM 1842 C C . ILE B 1 104 ? 6.746 17.844 -1.401 1 98.44 104 ILE B C 1
ATOM 1844 O O . ILE B 1 104 ? 6.062 18.828 -1.127 1 98.44 104 ILE B O 1
ATOM 1848 N N . ILE B 1 105 ? 6.805 17.312 -2.617 1 98.44 105 ILE B N 1
ATOM 1849 C CA . ILE B 1 105 ? 6.117 17.984 -3.717 1 98.44 105 ILE B CA 1
ATOM 1850 C C . ILE B 1 105 ? 4.922 17.141 -4.164 1 98.44 105 ILE B C 1
ATOM 1852 O O . ILE B 1 105 ? 4.039 17.641 -4.867 1 98.44 105 ILE B O 1
ATOM 1856 N N . ASN B 1 106 ? 4.941 15.875 -3.828 1 98.44 106 ASN B N 1
ATOM 1857 C CA . ASN B 1 106 ? 3.861 14.977 -4.238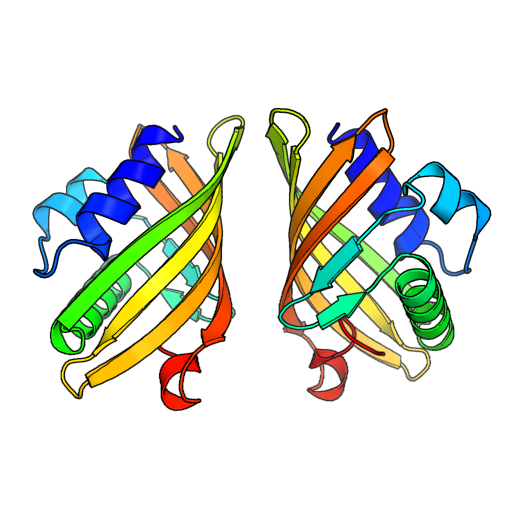 1 98.44 106 ASN B CA 1
ATOM 1858 C C . ASN B 1 106 ? 3.715 13.805 -3.279 1 98.44 106 ASN B C 1
ATOM 1860 O O . ASN B 1 106 ? 4.703 13.312 -2.73 1 98.44 106 ASN B O 1
ATOM 1864 N N . CYS B 1 107 ? 2.482 13.406 -3.027 1 98.31 107 CYS B N 1
ATOM 1865 C CA . CYS B 1 107 ? 2.156 12.188 -2.297 1 98.31 107 CYS B CA 1
ATOM 1866 C C . CYS B 1 107 ? 1.071 11.391 -3.018 1 98.31 107 CYS B C 1
ATOM 1868 O O . CYS B 1 107 ? 0.025 11.945 -3.369 1 98.31 107 CYS B O 1
ATOM 1870 N N . GLU B 1 108 ? 1.321 10.18 -3.312 1 97.44 108 GLU B N 1
ATOM 1871 C CA . GLU B 1 108 ? 0.303 9.234 -3.754 1 97.44 108 GLU B CA 1
ATOM 1872 C C . GLU B 1 108 ? 0.14 8.094 -2.754 1 97.44 108 GLU B C 1
ATOM 1874 O O . GLU B 1 108 ? 1.102 7.383 -2.451 1 97.44 108 GLU B O 1
ATOM 1879 N N . GLU B 1 109 ? -1.078 7.973 -2.229 1 96.19 109 GLU B N 1
ATOM 1880 C CA . GLU B 1 109 ? -1.255 6.973 -1.181 1 96.19 109 GLU B CA 1
ATOM 1881 C C . GLU B 1 109 ? -2.539 6.176 -1.39 1 96.19 109 GLU B C 1
ATOM 1883 O O . GLU B 1 109 ? -3.494 6.672 -1.99 1 96.19 109 GLU B O 1
ATOM 1888 N N . LEU B 1 110 ? -2.527 4.949 -0.976 1 93.75 110 LEU B N 1
ATOM 1889 C CA . LEU B 1 110 ? -3.686 4.074 -0.83 1 93.75 110 LEU B CA 1
ATOM 1890 C C . LEU B 1 110 ? -3.875 3.66 0.625 1 93.75 110 LEU B C 1
ATOM 1892 O O . LEU B 1 110 ? -2.896 3.455 1.349 1 93.75 110 LEU B O 1
ATOM 1896 N N . THR B 1 111 ? -5.117 3.625 1.007 1 90 111 THR B N 1
ATOM 1897 C CA . THR B 1 111 ? -5.414 3.377 2.412 1 90 111 THR B CA 1
ATOM 1898 C C . THR B 1 111 ? -6.473 2.287 2.557 1 90 111 THR B C 1
ATOM 1900 O O . THR B 1 111 ? -7.309 2.104 1.667 1 90 111 THR B O 1
ATOM 1903 N N . PHE B 1 112 ? -6.336 1.566 3.652 1 85.94 112 PHE B N 1
ATOM 1904 C CA . PHE B 1 112 ? -7.316 0.559 4.035 1 85.94 112 PHE B CA 1
ATOM 1905 C C . PHE B 1 112 ? -7.648 0.664 5.52 1 85.94 112 PHE B C 1
ATOM 1907 O O . PHE B 1 112 ? -6.758 0.87 6.348 1 85.94 112 PHE B O 1
ATOM 1914 N N . LEU B 1 113 ? -8.961 0.587 5.789 1 83.06 113 LEU B N 1
ATOM 1915 C CA . LEU B 1 113 ? -9.398 0.578 7.184 1 83.06 113 LEU B CA 1
ATOM 1916 C C . LEU B 1 113 ? -9.164 -0.789 7.816 1 83.06 113 LEU B C 1
ATOM 1918 O O . LEU B 1 113 ? -9.68 -1.8 7.332 1 83.06 113 LEU B O 1
ATOM 1922 N N . VAL B 1 114 ? -8.383 -0.819 8.836 1 85.38 114 VAL B N 1
ATOM 1923 C CA . VAL B 1 114 ? -8.055 -2.049 9.555 1 85.38 114 VAL B CA 1
ATOM 1924 C C . VAL B 1 114 ? -9.055 -2.283 10.672 1 85.38 114 VAL B C 1
ATOM 1926 O O . VAL B 1 114 ? -9.492 -3.414 10.898 1 85.38 114 VAL B O 1
ATOM 1929 N N . GLU B 1 115 ? -9.266 -1.257 11.328 1 83 115 GLU B N 1
ATOM 1930 C CA . GLU B 1 115 ? -10.18 -1.32 12.469 1 83 115 GLU B CA 1
ATOM 1931 C C . GLU B 1 115 ? -11.008 -0.047 12.578 1 83 115 GLU B C 1
ATOM 1933 O O . GLU B 1 115 ? -10.5 1.057 12.383 1 83 115 GLU B O 1
ATOM 1938 N N . GLY B 1 116 ? -12.328 -0.247 12.922 1 77.56 116 GLY B N 1
ATOM 1939 C CA . GLY B 1 116 ? -13.234 0.875 13.109 1 77.56 116 GLY B CA 1
ATOM 1940 C C . GLY B 1 116 ? -14.508 0.758 12.289 1 77.56 116 GLY B C 1
ATOM 1941 O O . GLY B 1 116 ? -14.734 -0.257 11.633 1 77.56 116 GLY B O 1
ATOM 1942 N N . SER B 1 117 ? -15.391 1.627 12.547 1 69.88 117 SER B N 1
ATOM 1943 C CA . SER B 1 117 ? -16.688 1.611 11.859 1 69.88 117 SER B CA 1
ATOM 1944 C C . SER B 1 117 ? -16.562 2.162 10.438 1 69.88 117 SER B C 1
ATOM 1946 O O . SER B 1 117 ? -15.555 2.781 10.094 1 69.88 117 SER B O 1
ATOM 1948 N N . ASP B 1 118 ? -17.438 1.741 9.648 1 63.38 118 ASP B N 1
ATOM 1949 C CA . ASP B 1 118 ? -17.484 2.191 8.266 1 63.38 118 ASP B CA 1
ATOM 1950 C C . ASP B 1 118 ? -17.375 3.711 8.172 1 63.38 118 ASP B C 1
ATOM 1952 O O . ASP B 1 118 ? -16.938 4.246 7.152 1 63.38 118 ASP B O 1
ATOM 1956 N N . THR B 1 119 ? -17.766 4.367 9.219 1 52.16 119 THR B N 1
ATOM 1957 C CA . THR B 1 119 ? -17.672 5.824 9.25 1 52.16 119 THR B CA 1
ATOM 1958 C C . THR B 1 119 ? -16.219 6.273 9.172 1 52.16 119 THR B C 1
ATOM 1960 O O . THR B 1 119 ? -15.93 7.406 8.781 1 52.16 119 THR B O 1
ATOM 1963 N N . GLY B 1 120 ? -15.336 5.363 9.438 1 53.25 120 GLY B N 1
ATOM 1964 C CA . GLY B 1 120 ? -13.914 5.676 9.445 1 53.25 120 GLY B CA 1
ATOM 1965 C C . GLY B 1 120 ? -13.25 5.465 8.094 1 53.25 120 GLY B C 1
ATOM 1966 O O . GLY B 1 120 ? -12.102 5.875 7.895 1 53.25 120 GLY B O 1
ATOM 1967 N N . LYS B 1 121 ? -13.984 4.883 7.172 1 56.28 121 LYS B N 1
ATOM 1968 C CA . LYS B 1 121 ? -13.422 4.484 5.887 1 56.28 121 LYS B CA 1
ATOM 1969 C C . LYS B 1 121 ? -12.953 5.699 5.09 1 56.28 121 LYS B C 1
ATOM 1971 O O . LYS B 1 121 ? -12.016 5.609 4.301 1 56.28 121 LYS B O 1
ATOM 1976 N N . HIS B 1 122 ? -13.508 6.906 5.484 1 55.41 122 HIS B N 1
ATOM 1977 C CA . HIS B 1 122 ? -13.242 8.07 4.641 1 55.41 122 HIS B CA 1
ATOM 1978 C C . HIS B 1 122 ? -12.391 9.094 5.379 1 55.41 122 HIS B C 1
ATOM 1980 O O . HIS B 1 122 ? -12.312 10.258 4.961 1 55.41 122 HIS B O 1
ATOM 1986 N N . LEU B 1 123 ? -11.898 8.695 6.484 1 55.19 123 LEU B N 1
ATOM 1987 C CA . LEU B 1 123 ? -11.094 9.656 7.23 1 55.19 123 LEU B CA 1
ATOM 1988 C C . LEU B 1 123 ? -9.867 10.086 6.434 1 55.19 123 LEU B C 1
ATOM 1990 O O . LEU B 1 123 ? -9.391 11.211 6.578 1 55.19 123 LEU B O 1
ATOM 1994 N N . GLY B 1 124 ? -9.414 9.195 5.566 1 48.53 124 GLY B N 1
ATOM 1995 C CA . GLY B 1 124 ? -8.25 9.531 4.762 1 48.53 124 GLY B CA 1
ATOM 1996 C C . GLY B 1 124 ? -8.57 10.438 3.594 1 48.53 124 GLY B C 1
ATOM 1997 O O . GLY B 1 124 ? -7.668 10.969 2.941 1 48.53 124 GLY B O 1
ATOM 1998 N N . SER B 1 125 ? -9.938 10.531 3.256 1 45.94 125 SER B N 1
ATOM 1999 C CA . SER B 1 125 ? -10.359 11.383 2.152 1 45.94 125 SER B CA 1
ATOM 2000 C C . SER B 1 125 ? -11.406 12.391 2.605 1 45.94 125 SER B C 1
ATOM 2002 O O . SER B 1 125 ? -12.148 12.945 1.783 1 45.94 125 SER B O 1
ATOM 2004 N N . VAL B 1 126 ? -11.609 12.656 3.852 1 38.34 126 VAL B N 1
ATOM 2005 C CA . VAL B 1 126 ? -12.648 13.578 4.309 1 38.34 126 VAL B CA 1
ATOM 2006 C C . VAL B 1 126 ? -12.438 14.953 3.678 1 38.34 126 VAL B C 1
ATOM 2008 O O . VAL B 1 126 ? -11.352 15.539 3.795 1 38.34 126 VAL B O 1
ATOM 2011 N N . SER B 1 127 ? -13.125 15.234 2.482 1 37.81 127 SER B N 1
ATOM 2012 C CA . SER B 1 127 ? -13.18 16.562 1.901 1 37.81 127 SER B CA 1
ATOM 2013 C C . SER B 1 127 ? -14.039 17.5 2.748 1 37.81 127 SER B C 1
ATOM 2015 O O . SER B 1 127 ? -14.969 17.062 3.424 1 37.81 127 SER B O 1
#

Nearest PDB structures (foldseek):
  7s5n-assembly2_D  TM=9.085E-01  e=6.985E-08  Mycobacterium marinum M
  3f14-assembly1_A-2  TM=7.065E-01  e=3.792E-05  Cytophaga hutchinsonii ATCC 33406
  2imj-assembly2_D  TM=7.982E-01  e=1.211E-04  Pseudomonas protegens Pf-5
  3ebt-assembly1_A-2  TM=7.302E-01  e=1.645E-04  Burkholderia pseudomallei K96243
  6wf4-assembly1_A  TM=6.801E-01  e=3.641E-04  Streptomyces sp. RM-5-8

InterPro domains:
  IPR032710 NTF2-like domain superfamily [SSF54427] (3-107)

Radius of gyration: 18.79 Å; Cα contacts (8 Å, |Δi|>4): 540; chains: 2; bounding box: 35×50×45 Å

Foldseek 3Di:
DQCLVVCLCCVQQQDLDQDVVSLVQAADQLAWEAEPHDIDHSVRVSVLSHVLSVFFPGKDKAWPDWDDDDQKIWTWIKIWTATPVGWIWIKTKIKMFGHDPNHTRYMYMYIDTPDTDPVCRCSVPDD/DQCLVVCLCCVQQQDLDQDVVSLVQAADQLAWEAEDHDIDHSVRVSVLSHVLSVFFPGKDKAWPDWDDDDQKIWTWIKIWTATPVGWIWIKTKIKMFGHDPRHTRYMYMYMDTPDTDPVCRCSVPPD

Secondary structure (DSSP, 8-state):
-HHHHHHHIIIIIS-SS--HHHHHHHEEEEEEEEETTEEEEHHHHHHHHHHHHHHEEEEEEEEEEEEEETTEEEEEEEEEEEETTS-EEEEEEEEEEEEETTEEEEEEEEEEEEES-GGGGGTTT--/-HHHHHHHIIIIIS-SS--HHHHHHHEEEEEEEEETTEEEEHHHHHHHHHHHHHHEEEEEEEEEEEEEETTEEEEEEEEEEEETTS-EEEEEEEEEEEEETTEEEEEEEEEEEEES-GGGGGTTT--

Solvent-accessible surface area (backbone atoms only — not comparable to full-atom values): 13315 Å² total; per-residue (Å²): 113,55,63,58,56,53,47,44,50,49,61,54,58,40,35,63,59,84,53,68,65,59,48,60,65,43,36,39,85,78,16,36,37,32,45,72,90,45,72,33,45,46,67,54,44,51,52,34,52,45,52,49,39,71,48,38,63,41,36,44,74,46,78,76,47,72,39,53,47,95,51,32,34,39,37,35,34,34,41,40,34,31,31,70,88,66,51,56,31,30,32,41,36,42,35,40,35,32,46,55,95,84,16,36,40,36,36,44,33,40,76,41,72,74,42,58,57,77,82,48,64,41,66,84,63,51,122,112,57,64,58,55,53,47,43,51,48,61,54,58,38,35,62,59,82,52,69,67,60,48,61,64,42,37,37,85,77,17,38,37,34,46,74,90,45,74,33,45,46,68,54,43,52,52,33,53,47,52,48,40,71,47,36,61,40,37,43,75,46,80,76,46,76,38,54,46,87,54,33,32,39,37,36,33,34,41,40,33,31,31,69,87,66,51,55,32,29,34,41,34,42,35,41,34,32,45,54,97,84,16,36,40,34,36,45,33,40,76,41,71,73,41,59,57,79,83,47,66,42,67,85,64,53,124

Organism: NCBI:txid2305228

pLDDT: mean 90.81, std 12.61, range [37.81, 98.5]

Sequence (254 aa):
MEKIVIGMLKDIIENPHYDEKLIHQYFANEYKQTVDHITLDLDQFKKHIQKLKGLSQSAQIDILNCVSGNETVFTKHKVCSILKDGSIHTHKVLAEFKISNGKIINCEELTFLVEGSDTGKHLGSVSMEKIVIGMLKDIIENPHYDEKLIHQYFANEYKQTVDHITLDLDQFKKHIQKLKGLSQSAQIDILNCVSGNETVFTKHKVCSILKDGSIHTHKVLAEFKISNGKIINCEELTFLVEGSDTGKHLGSVS